Protein 6XAZ (pdb70)

B-factor: mean 38.36, std 16.05, range [12.98, 113.73]

InterPro domains:
  IPR001214 SET domain [PF21549] (13-128)
  IPR001214 SET domain [PS50280] (8-124)
  IPR001214 SET domain [SM00317] (8-130)
  IPR013087 Zinc finger C2H2-type [PF00096] (199-218)
  IPR013087 Zinc finger C2H2-type [PF00096] (262-287)
  IPR013087 Zinc finger C2H2-type [PF00096] (296-317)
  IPR013087 Zinc finger C2H2-type [PF00096] (320-342)
  IPR013087 Zinc finger C2H2-type [PF00096] (404-426)
  IPR013087 Zinc finger C2H2-type [PF00096] (432-455)
  IPR013087 Zinc finger C2H2-type [PF00096] (491-511)
  IPR013087 Zinc finger C2H2-type [PF00096] (517-539)
  IPR013087 Zinc finger C2H2-type [PF00096] (545-567)
  IPR013087 Zinc finger C2H2-type [PF00096] (573-595)
  IPR013087 Zinc finger C2H2-type [PF00096] (603-625)
  IPR013087 Zinc finger C2H2-type [PF12874] (234-253)
  IPR013087 Zinc finger C2H2-type [PF12874] (376-396)
  IPR013087 Zinc finger C2H2-type [PF13912] (348-367)
  IPR013087 Zinc finger C2H2-type [PF13912] (461-483)
  IPR013087 Zinc finger C2H2-type [PS00028] (169-190)
  IPR013087 Zinc finger C2H2-type [PS00028] (264-287)

Nearest PDB structures (foldseek):
  6xaz-assembly1_A  TM=1.009E+00  e=9.555E-24  Homo sapiens
  6xaz-assembly2_B  TM=9.829E-01  e=5.525E-22  Homo sapiens
  6xau-assembly1_A  TM=9.004E-01  e=1.175E-11  Mus musculus
  3db5-assembly2_B  TM=9.455E-01  e=2.081E-10  Homo sapiens
  3db5-assembly1_A  TM=9.211E-01  e=6.070E-10  Homo sapiens

Radius of gyration: 19.98 Å; Cα contacts (8 Å, |Δi|>4): 577; chains: 2; bounding box: 37×43×68 Å

Secondary structure (DSSP, 8-state):
--PEEE-TTEEEEE-SSSSSEEEEESS-B-TT-EE-----EEE-----EEEEE-TTS-EEEEEE--SGGG--GGGG-EEPSSTTT--EEEEEETTEEEEEE-S-B-TT-B-EEE----/--PPP--TTEEEEE-SSSSSEEEEESS-B-TT-EE-----EEE-GGGS-SS--GGGEEEEE-TTS-EEEEEE--SGGGS-GGGGPEEPSSGGG--EEEEEETTEEEEEE-S-B-TT-B-EEE---

Solvent-accessible surface area: 13696 Å² total; per-residue (Å²): 62,62,0,6,60,0,25,100,34,2,34,4,98,69,13,211,33,94,128,16,36,0,0,8,3,46,130,90,0,120,137,46,55,101,18,36,64,9,34,20,60,146,92,140,91,153,184,54,55,62,86,0,116,19,128,194,36,86,60,70,39,25,17,1,0,69,61,2,171,107,17,38,30,1,30,22,10,34,96,19,91,45,61,149,76,29,8,2,0,27,46,62,71,64,98,69,7,25,6,48,1,36,79,70,3,118,68,88,48,10,0,10,7,17,172,101,98,160,232,135,68,73,157,39,24,146,32,11,37,60,79,83,12,209,37,44,161,36,93,0,0,9,2,50,120,122,0,123,105,6,31,55,21,36,56,11,36,26,67,139,65,93,61,159,90,45,79,164,115,88,47,101,114,33,4,24,35,0,37,10,74,184,41,85,62,61,23,5,17,12,0,56,66,62,161,104,20,38,29,1,31,27,8,29,74,22,89,52,138,155,79,26,4,3,1,1,0,0,9,6,92,68,0,27,6,14,2,49,73,90,4,142,70,86,48,14,2,7,7,18,50,19,110

Foldseek 3Di:
DDDADDDPQWDWDQDPPDGGTAIFGQAKDAAFDKDDQWWADWAAPVLQKDFFAAPVRHTPTMGGCPDVVGTHRVSRQEADPDPVLAQWEWDCDHRTTMTGGRHMGGGGHGHHYDHDDD/DDDADDDPQKDWDQDPPDGDTAIFGQAKDAAFDKDDQWWADWAAVVPDDPPDDCQQKDFFADPVRHGPTIGGCVDVVGTHDVSRAGADPDPVLAQWEWDQDRRTIMIGGRHIGGGGHTHHYDHDD

Organism: Homo sapiens (NCBI:txid9606)

Structure (mmCIF, N/CA/C/O backbone):
data_6XAZ
#
_entry.id   6XAZ
#
_cell.length_a   47.527
_cell.length_b   56.083
_cell.length_c   105.307
_cell.angle_alpha   90.000
_cell.angle_beta   90.000
_cell.angle_gamma   90.000
#
_symmetry.space_group_name_H-M   'P 21 21 21'
#
loop_
_entity.id
_entity.type
_entity.pdbx_description
1 polymer 'PR domain zinc finger protein 5'
2 non-polymer DI(HYDROXYETHYL)ETHER
3 water water
#
loop_
_atom_site.group_PDB
_atom_site.id
_atom_site.type_symbol
_atom_site.label_atom_id
_atom_site.label_alt_id
_atom_site.label_comp_id
_atom_site.label_asym_id
_atom_site.label_entity_id
_atom_site.label_seq_id
_atom_site.pdbx_PDB_ins_code
_atom_site.Cartn_x
_atom_site.Cartn_y
_atom_site.Cartn_z
_atom_site.occupancy
_atom_site.B_iso_or_equiv
_atom_site.auth_seq_id
_atom_site.auth_comp_id
_atom_site.auth_asym_id
_atom_site.auth_atom_id
_atom_site.pdbx_PDB_model_num
ATOM 1 N N . MET A 1 4 ? 12.44500 14.97200 -26.75600 1.000 50.39000 4 MET A N 1
ATOM 2 C CA . MET A 1 4 ? 13.85100 14.60000 -26.62300 1.000 45.88000 4 MET A CA 1
ATOM 3 C C . MET A 1 4 ? 14.21500 13.68900 -25.43100 1.000 37.79000 4 MET A C 1
ATOM 4 O O . MET A 1 4 ? 15.35800 13.21300 -25.35500 1.000 43.09000 4 MET A O 1
ATOM 9 N N . LEU A 1 5 ? 13.28500 13.42600 -24.50700 1.000 37.12000 5 LEU A N 1
ATOM 10 C CA . LEU A 1 5 ? 13.60100 12.71000 -23.26600 1.000 38.47000 5 LEU A CA 1
ATOM 11 C C . LEU A 1 5 ? 12.82200 11.40000 -23.13800 1.000 38.35000 5 LEU A C 1
ATOM 12 O O . LEU A 1 5 ? 11.60700 11.36000 -23.37200 1.000 38.76000 5 LEU A O 1
ATOM 17 N N . GLY A 1 6 ? 13.53300 10.32300 -22.81300 1.000 31.32000 6 GLY A N 1
ATOM 18 C CA . GLY A 1 6 ? 12.90700 9.05000 -22.48900 1.000 28.32000 6 GLY A CA 1
ATOM 19 C C . GLY A 1 6 ? 12.86900 8.87600 -20.97900 1.000 34.13000 6 GLY A C 1
ATOM 20 O O . GLY A 1 6 ? 13.70800 9.42000 -20.26000 1.000 30.82000 6 GLY A O 1
ATOM 21 N N . MET A 1 7 ? 11.86200 8.14900 -20.50200 1.000 29.33000 7 MET A N 1
ATOM 22 C CA . MET A 1 7 ? 11.74100 7.94200 -19.06000 1.000 31.44000 7 MET A CA 1
ATOM 23 C C . MET A 1 7 ? 12.87800 7.05800 -18.59400 1.000 23.75000 7 MET A C 1
ATOM 24 O O . MET A 1 7 ? 13.17700 6.04800 -19.21900 1.000 22.85000 7 MET A O 1
ATOM 29 N N . TYR A 1 8 ? 13.48500 7.40600 -17.44500 1.000 28.43000 8 TYR A N 1
ATOM 30 C CA . TYR A 1 8 ? 14.74500 6.79300 -17.05300 1.000 23.96000 8 TYR A CA 1
ATOM 31 C C . TYR A 1 8 ? 14.50400 5.47800 -16.31400 1.000 21.98000 8 TYR A C 1
ATOM 32 O O . TYR A 1 8 ? 13.76600 5.43900 -15.32100 1.000 24.82000 8 TYR A O 1
ATOM 41 N N . VAL A 1 9 ? 15.14900 4.41600 -16.77800 1.000 20.80000 9 VAL A N 1
ATOM 42 C CA . VAL A 1 9 ? 15.17100 3.13200 -16.08600 1.000 21.41000 9 VAL A CA 1
ATOM 43 C C . VAL A 1 9 ? 16.63700 2.78300 -15.85700 1.000 23.57000 9 VAL A C 1
ATOM 44 O O . VAL A 1 9 ? 17.40600 2.74600 -16.82400 1.000 23.73000 9 VAL A O 1
ATOM 48 N N . PRO A 1 10 ? 17.05800 2.51200 -14.61800 1.000 18.49000 10 PRO A N 1
ATOM 49 C CA . PRO A 1 10 ? 18.46600 2.18500 -14.36000 1.000 19.88000 10 PRO A CA 1
ATOM 50 C C . PRO A 1 10 ? 18.92100 0.97000 -15.15600 1.000 25.12000 10 PRO A C 1
ATOM 51 O O . PRO A 1 10 ? 18.14300 0.06100 -15.45900 1.000 26.36000 10 PRO A O 1
ATOM 55 N N . ASP A 1 11 ? 20.20900 0.94600 -15.48700 1.000 23.76000 11 ASP A N 1
ATOM 56 C CA . ASP A 1 11 ? 20.64100 -0.13300 -16.37900 1.000 30.05000 11 ASP A CA 1
ATOM 57 C C . ASP A 1 11 ? 20.72800 -1.48200 -15.67100 1.000 34.56000 11 ASP A C 1
ATOM 58 O O . ASP A 1 11 ? 20.92000 -2.50500 -16.33400 1.000 28.21000 11 ASP A O 1
ATOM 63 N N . ARG A 1 12 ? 20.58400 -1.53800 -14.35400 1.000 24.45000 12 ARG A N 1
ATOM 64 C CA . ARG A 1 12 ? 20.50700 -2.86800 -13.75900 1.000 23.55000 12 ARG A CA 1
ATOM 65 C C . ARG A 1 12 ? 19.13200 -3.51700 -13.93500 1.000 23.55000 12 ARG A C 1
ATOM 66 O O . ARG A 1 12 ? 18.93300 -4.64000 -13.46900 1.000 28.65000 12 ARG A O 1
ATOM 74 N N . PHE A 1 13 ? 18.20300 -2.86600 -14.62600 1.000 21.69000 13 PHE A N 1
ATOM 75 C CA . PHE A 1 13 ? 16.86900 -3.40500 -14.86400 1.000 22.37000 13 PHE A CA 1
ATOM 76 C C . PHE A 1 13 ? 16.57500 -3.35400 -16.35300 1.000 28.50000 13 PHE A C 1
ATOM 77 O O . PHE A 1 13 ? 17.27500 -2.69400 -17.12600 1.000 25.33000 13 PHE A O 1
ATOM 85 N N . SER A 1 14 ? 15.50900 -4.05800 -16.72900 1.000 29.17000 14 SER A N 1
ATOM 86 C CA . SER A 1 14 ? 15.00800 -4.08300 -18.09900 1.000 27.71000 14 SER A CA 1
ATOM 87 C C . SER A 1 14 ? 13.49500 -4.12600 -18.04700 1.000 35.19000 14 SER A C 1
ATOM 88 O O . SER A 1 14 ? 12.90700 -4.61800 -17.07900 1.000 30.07000 14 SER A O 1
ATOM 91 N N . LEU A 1 15 ? 12.86200 -3.58500 -19.07800 1.000 25.21000 15 LEU A N 1
ATOM 92 C CA . LEU A 1 15 ? 11.44900 -3.84600 -19.30900 1.000 32.85000 15 LEU A CA 1
ATOM 93 C C . LEU A 1 15 ? 11.31400 -5.04100 -20.25200 1.000 40.29000 15 LEU A C 1
ATOM 94 O O . LEU A 1 15 ? 11.80500 -5.00800 -21.38600 1.000 28.50000 15 LEU A O 1
ATOM 99 N N . LYS A 1 16 ? 10.67600 -6.10600 -19.76600 1.000 26.53000 16 LYS A N 1
ATOM 100 C CA . LYS A 1 16 ? 10.38500 -7.31400 -20.52400 1.000 23.43000 16 LYS A CA 1
ATOM 101 C C . LYS A 1 16 ? 8.91900 -7.65400 -20.33100 1.000 35.16000 16 LYS 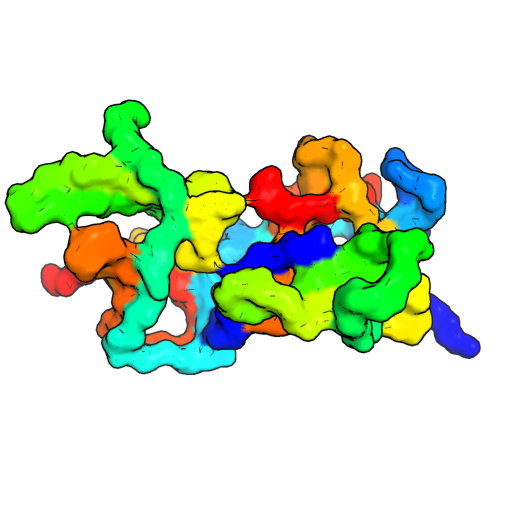A C 1
ATOM 102 O O . LYS A 1 16 ? 8.22700 -7.04500 -19.52000 1.000 35.77000 16 LYS A O 1
ATOM 108 N N . SER A 1 17 ? 8.43000 -8.61400 -21.10800 1.000 30.20000 17 SER A N 1
ATOM 109 C CA . SER A 1 17 ? 7.01600 -8.94600 -21.03300 1.000 29.42000 17 SER A CA 1
ATOM 110 C C . SER A 1 17 ? 6.66400 -9.41300 -19.62200 1.000 23.71000 17 SER A C 1
ATOM 111 O O . SER A 1 17 ? 7.27300 -10.36000 -19.12200 1.000 32.14000 17 SER A O 1
ATOM 114 N N . SER A 1 18 ? 5.68400 -8.76100 -19.00000 1.000 28.71000 18 SER A N 1
ATOM 115 C CA . SER A 1 18 ? 5.26800 -9.15200 -17.63900 1.000 29.34000 18 SER A CA 1
ATOM 116 C C . SER A 1 18 ? 4.58400 -10.51800 -17.62200 1.000 31.02000 18 SER A C 1
ATOM 117 O O . SER A 1 18 ? 3.85000 -10.88700 -18.54700 1.000 34.02000 18 SER A O 1
ATOM 120 N N . ARG A 1 19 ? 4.78900 -11.26100 -16.53400 1.000 28.76000 19 ARG A N 1
ATOM 121 C CA . ARG A 1 19 ? 4.17600 -12.57200 -16.37200 1.000 28.02000 19 ARG A CA 1
ATOM 122 C C . ARG A 1 19 ? 2.94200 -12.53000 -15.48200 1.000 25.60000 19 ARG A C 1
ATOM 123 O O . ARG A 1 19 ? 2.30300 -13.57100 -15.27700 1.000 31.49000 19 ARG A O 1
ATOM 131 N N . VAL A 1 20 ? 2.58600 -11.35600 -14.97000 1.000 31.15000 20 VAL A N 1
ATOM 132 C CA . VAL A 1 20 ? 1.44500 -11.20300 -14.07900 1.000 31.57000 20 VAL A CA 1
ATOM 133 C C . VAL A 1 20 ? 0.40700 -10.24400 -14.62400 1.000 27.07000 20 VAL A C 1
ATOM 134 O O . VAL A 1 20 ? -0.67500 -10.12300 -14.03200 1.000 39.61000 20 VAL A O 1
ATOM 138 N N . GLN A 1 21 ? 0.69000 -9.55800 -15.73000 1.000 35.57000 21 GLN A N 1
ATOM 139 C CA . GLN A 1 21 ? -0.23600 -8.59000 -16.30100 1.000 38.42000 21 GLN A CA 1
ATOM 140 C C . GLN A 1 21 ? 0.10100 -8.44500 -17.77500 1.000 33.28000 21 GLN A C 1
ATOM 141 O O . GLN A 1 21 ? 1.22100 -8.74500 -18.20200 1.000 32.48000 21 GLN A O 1
ATOM 147 N N . ASP A 1 22 ? -0.88100 -7.97600 -18.54500 1.000 44.11000 22 ASP A N 1
ATOM 148 C CA . ASP A 1 22 ? -0.61700 -7.61800 -19.93300 1.000 45.48000 22 ASP A CA 1
ATOM 149 C C . ASP A 1 22 ? 0.43500 -6.51800 -19.96600 1.000 50.25000 22 ASP A C 1
ATOM 150 O O . ASP A 1 22 ? 0.47900 -5.66100 -19.07800 1.000 39.02000 22 ASP A O 1
ATOM 155 N N . GLY A 1 23 ? 1.28200 -6.54600 -20.98700 1.000 44.86000 23 GLY A N 1
ATOM 156 C CA . GLY A 1 23 ? 2.27800 -5.49900 -21.15900 1.000 44.38000 23 GLY A CA 1
ATOM 157 C C . GLY A 1 23 ? 3.59700 -5.78200 -20.45900 1.000 34.28000 23 GLY A C 1
ATOM 158 O O . GLY A 1 23 ? 3.96600 -6.91900 -20.15000 1.000 34.42000 23 GLY A O 1
ATOM 159 N N . MET A 1 24 ? 4.34200 -4.70800 -20.24100 1.000 26.95000 24 MET A N 1
ATOM 160 C CA . MET A 1 24 ? 5.69900 -4.84500 -19.74300 1.000 32.85000 24 MET A CA 1
ATOM 161 C C . MET A 1 24 ? 5.70200 -4.85800 -18.22500 1.000 29.24000 24 MET A C 1
ATOM 162 O O . MET A 1 24 ? 4.80600 -4.31900 -17.56600 1.000 36.47000 24 MET A O 1
ATOM 167 N N . GLY A 1 25 ? 6.76500 -5.42600 -17.67100 1.000 34.66000 25 GLY A N 1
ATOM 168 C CA . GLY A 1 25 ? 7.05300 -5.26200 -16.25500 1.000 34.06000 25 GLY A CA 1
ATOM 169 C C . GLY A 1 25 ? 8.53600 -5.01800 -16.05600 1.000 30.40000 25 GLY A C 1
ATOM 170 O O . GLY A 1 25 ? 9.32300 -5.12800 -16.99100 1.000 27.63000 25 GLY A O 1
ATOM 171 N N . LEU A 1 26 ? 8.92000 -4.69600 -14.81600 1.000 23.03000 26 LEU A N 1
ATOM 172 C CA . LEU A 1 26 ? 10.31300 -4.41800 -14.54700 1.000 20.87000 26 LEU A CA 1
ATOM 173 C C . LEU A 1 26 ? 11.01200 -5.71800 -14.18100 1.000 22.94000 26 LEU A C 1
ATOM 174 O O . LEU A 1 26 ? 10.55100 -6.42800 -13.27300 1.000 22.80000 26 LEU A O 1
ATOM 179 N N . TYR A 1 27 ? 12.12100 -6.01700 -14.87100 1.000 21.43000 27 TYR A N 1
ATOM 180 C CA . TYR A 1 27 ? 12.89500 -7.24300 -14.69000 1.000 24.01000 27 TYR A CA 1
ATOM 181 C C . TYR A 1 27 ? 14.31100 -6.87900 -14.29800 1.000 23.44000 27 TYR A C 1
ATOM 182 O O . TYR A 1 27 ? 14.76900 -5.78500 -14.59000 1.000 23.22000 27 TYR A O 1
ATOM 191 N N . THR A 1 28 ? 15.00900 -7.79000 -13.61600 1.000 20.97000 28 THR A N 1
ATOM 192 C CA . THR A 1 28 ? 16.41300 -7.55100 -13.31700 1.000 19.16000 28 THR A CA 1
ATOM 193 C C . THR A 1 28 ? 17.24500 -7.79800 -14.58100 1.000 27.08000 28 THR A C 1
ATOM 194 O O . THR A 1 28 ? 16.96800 -8.72700 -15.33400 1.000 31.27000 28 THR A O 1
ATOM 198 N N . ALA A 1 29 ? 18.27400 -6.96700 -14.79600 1.000 29.90000 29 ALA A N 1
ATOM 199 C CA . ALA A 1 29 ? 19.29300 -7.23100 -15.81200 1.000 30.69000 29 ALA A CA 1
ATOM 200 C C . ALA A 1 29 ? 20.59900 -7.71200 -15.20000 1.000 39.50000 29 ALA A C 1
ATOM 201 O O . ALA A 1 29 ? 21.53600 -8.04100 -15.93900 1.000 34.23000 29 ALA A O 1
ATOM 203 N N . ARG A 1 30 ? 20.70300 -7.68400 -13.87400 1.000 28.73000 30 ARG A N 1
ATOM 204 C CA . ARG A 1 30 ? 21.73100 -8.37200 -13.11600 1.000 28.09000 30 ARG A CA 1
ATOM 205 C C . ARG A 1 30 ? 21.12500 -8.71400 -11.76300 1.000 33.79000 30 ARG A C 1
ATOM 206 O O . ARG A 1 30 ? 20.01200 -8.28400 -11.43700 1.000 30.47000 30 ARG A O 1
ATOM 214 N N . ARG A 1 31 ? 21.85500 -9.51700 -10.98900 1.000 35.27000 31 ARG A N 1
ATOM 215 C CA . ARG A 1 31 ? 21.32800 -10.03000 -9.72600 1.000 34.69000 31 ARG A CA 1
ATOM 216 C C . ARG A 1 31 ? 21.03200 -8.89300 -8.76700 1.000 31.05000 31 ARG A C 1
ATOM 217 O O . ARG A 1 31 ? 21.65900 -7.83200 -8.80800 1.000 30.59000 31 ARG A O 1
ATOM 225 N N . VAL A 1 32 ? 20.06900 -9.12800 -7.87600 1.000 28.08000 32 VAL A N 1
ATOM 226 C CA . VAL A 1 32 ? 19.83500 -8.26300 -6.72900 1.000 24.66000 32 VAL A CA 1
ATOM 227 C C . VAL A 1 32 ? 20.14700 -9.07500 -5.48000 1.000 23.54000 32 VAL A C 1
ATOM 228 O O . VAL A 1 32 ? 19.69700 -10.22000 -5.36300 1.000 35.34000 32 VAL A O 1
ATOM 232 N N . ARG A 1 33 ? 20.93800 -8.50400 -4.59400 1.000 29.79000 33 ARG A N 1
ATOM 233 C CA . ARG A 1 33 ? 21.25200 -9.16500 -3.33000 1.000 34.36000 33 ARG A CA 1
ATOM 234 C C . ARG A 1 33 ? 20.16300 -8.87000 -2.31100 1.000 38.30000 33 ARG A C 1
ATOM 235 O O . ARG A 1 33 ? 19.64700 -7.74700 -2.23900 1.000 30.59000 33 ARG A O 1
ATOM 243 N N . LYS A 1 34 ? 19.83900 -9.88200 -1.50300 1.000 34.43000 34 LYS A N 1
ATOM 244 C CA . LYS A 1 34 ? 18.99000 -9.68300 -0.33700 1.000 33.81000 34 LYS A CA 1
ATOM 245 C C . LYS A 1 34 ? 19.45000 -8.47400 0.46500 1.000 29.36000 34 LYS A C 1
ATOM 246 O O . LYS A 1 34 ? 20.63700 -8.31900 0.76400 1.000 34.16000 34 LYS A O 1
ATOM 252 N N . GLY A 1 35 ? 18.51100 -7.59500 0.78200 1.000 30.18000 35 GLY A N 1
ATOM 253 C CA . GLY A 1 35 ? 18.80300 -6.39900 1.54000 1.000 31.86000 35 GLY A CA 1
ATOM 254 C C . GLY A 1 35 ? 18.99900 -5.13400 0.74000 1.000 30.67000 35 GLY A C 1
ATOM 255 O O . GLY A 1 35 ? 19.00300 -4.05200 1.33500 1.000 33.19000 35 GLY A O 1
ATOM 256 N N . GLU A 1 36 ? 19.17800 -5.22000 -0.57400 1.000 28.45000 36 GLU A N 1
ATOM 257 C CA . GLU A 1 36 ? 19.25500 -4.01000 -1.37500 1.000 29.04000 36 GLU A CA 1
ATOM 258 C C . GLU A 1 36 ? 17.90800 -3.30600 -1.35200 1.000 24.57000 36 GLU A C 1
ATOM 259 O O . GLU A 1 36 ? 16.85300 -3.94500 -1.31000 1.000 26.25000 36 GLU A O 1
ATOM 265 N N . LYS A 1 37 ? 17.95100 -1.98200 -1.35800 1.000 30.07000 37 LYS A N 1
ATOM 266 C CA . LYS A 1 37 ? 16.73700 -1.19300 -1.33000 1.000 23.14000 37 LYS A CA 1
ATOM 267 C C . LYS A 1 37 ? 16.77100 -0.18900 -2.46600 1.000 24.25000 37 LYS A C 1
ATOM 268 O O . LYS A 1 37 ? 17.82700 0.30600 -2.85700 1.000 25.21000 37 LYS A O 1
ATOM 274 N N . PHE A 1 38 ? 15.59900 0.08800 -3.00500 1.000 24.86000 38 PHE A N 1
ATOM 275 C CA . PHE A 1 38 ? 15.47700 0.90300 -4.19400 1.000 24.52000 38 PHE A CA 1
ATOM 276 C C . PHE A 1 38 ? 14.48500 2.01100 -3.92800 1.000 24.76000 38 PHE A C 1
ATOM 277 O O . PHE A 1 38 ? 13.48400 1.81500 -3.22700 1.000 23.59000 38 PHE A O 1
ATOM 285 N N . GLY A 1 39 ? 14.75500 3.16100 -4.53400 1.000 22.80000 39 GLY A N 1
ATOM 286 C CA . GLY A 1 39 ? 13.91300 4.30900 -4.34600 1.000 28.29000 39 GLY A CA 1
ATOM 287 C C . GLY A 1 39 ? 14.69500 5.53300 -3.91400 1.000 33.02000 39 GLY A C 1
ATOM 288 O O . GLY A 1 39 ? 15.91800 5.60000 -4.06400 1.000 29.17000 39 GLY A O 1
ATOM 289 N N . PRO A 1 40 ? 14.00500 6.51900 -3.33000 1.000 32.23000 40 PRO A N 1
ATOM 290 C CA . PRO A 1 40 ? 12.58700 6.47700 -2.91900 1.000 31.27000 40 PRO A CA 1
ATOM 291 C C . PRO A 1 40 ? 11.58300 6.45300 -4.06800 1.000 25.92000 40 PRO A C 1
ATOM 292 O O . PRO A 1 40 ? 11.91800 6.79800 -5.19000 1.000 25.98000 40 PRO A O 1
ATOM 296 N N . PHE A 1 41 ? 10.39100 5.93200 -3.77300 1.000 24.70000 41 PHE A N 1
ATOM 297 C CA . PHE A 1 41 ? 9.25200 5.99000 -4.68100 1.000 23.30000 41 PHE A CA 1
ATOM 298 C C . PHE A 1 41 ? 8.86300 7.44100 -4.89500 1.000 27.06000 41 PHE A C 1
ATOM 299 O O . PHE A 1 41 ? 8.79300 8.22700 -3.94100 1.000 26.96000 41 PHE A O 1
ATOM 307 N N . ALA A 1 42 ? 8.66100 7.81800 -6.13900 1.000 28.00000 42 ALA A N 1
ATOM 308 C CA . ALA A 1 42 ? 8.35900 9.20000 -6.48000 1.000 25.37000 42 ALA A CA 1
ATOM 309 C C . ALA A 1 42 ? 6.89700 9.31300 -6.86300 1.000 25.52000 42 ALA A C 1
ATOM 310 O O . ALA A 1 42 ? 6.35700 8.44900 -7.56800 1.000 26.45000 42 ALA A O 1
ATOM 312 N N . GLY A 1 43 ? 6.26700 10.40100 -6.43500 1.000 28.34000 43 GLY A N 1
ATOM 313 C CA . GLY A 1 43 ? 4.90900 10.64400 -6.89200 1.000 29.73000 43 GLY A CA 1
ATOM 314 C C . GLY A 1 43 ? 4.45400 12.02800 -6.47600 1.000 31.80000 43 GLY A C 1
ATOM 315 O O . GLY A 1 43 ? 5.17300 12.76500 -5.79100 1.000 34.59000 43 GLY A O 1
ATOM 316 N N . GLU A 1 44 ? 3.23700 12.36900 -6.88400 1.000 33.79000 44 GLU A N 1
ATOM 317 C CA . GLU A 1 44 ? 2.65600 13.64400 -6.45900 1.000 35.32000 44 GLU A CA 1
ATOM 318 C C . GLU A 1 44 ? 2.06100 13.49700 -5.06500 1.000 41.20000 44 GLU A C 1
ATOM 319 O O . GLU A 1 44 ? 1.39000 12.50200 -4.76600 1.000 42.15000 44 GLU A O 1
ATOM 325 N N . LYS A 1 45 ? 2.32800 14.47400 -4.20600 1.000 33.14000 45 LYS A N 1
ATOM 326 C CA . LYS A 1 45 ? 1.77600 14.44900 -2.86200 1.000 43.86000 45 LYS A CA 1
ATOM 327 C C . LYS A 1 45 ? 0.30200 14.81700 -2.90900 1.000 46.15000 45 LYS A C 1
ATOM 328 O O . LYS A 1 45 ? -0.04800 15.92800 -3.31000 1.000 54.74000 45 LYS A O 1
ATOM 334 N N . ARG A 1 46 ? -0.56200 13.87600 -2.55000 1.000 47.48000 46 ARG A N 1
ATOM 335 C CA . ARG A 1 46 ? -2.00000 14.10000 -2.50700 1.000 50.46000 46 ARG A CA 1
ATOM 336 C C . ARG A 1 46 ? -2.48600 14.06000 -1.06200 1.000 52.83000 46 ARG A C 1
ATOM 337 O O . ARG A 1 46 ? -2.00600 13.25400 -0.25200 1.000 49.43000 46 ARG A O 1
ATOM 345 N N . MET A 1 47 ? -3.48400 14.98900 -0.72300 1.000 60.34000 47 MET A N 1
ATOM 346 C CA . MET A 1 47 ? -4.23800 14.79300 0.50900 1.000 45.42000 47 MET A CA 1
ATOM 347 C C . MET A 1 47 ? -5.39700 13.84100 0.23900 1.000 58.28000 47 MET A C 1
ATOM 348 O O . MET A 1 47 ? -5.86600 13.74700 -0.89900 1.000 63.05000 47 MET A O 1
ATOM 353 N N . PRO A 1 48 ? -5.87800 13.09500 1.23400 1.000 56.78000 48 PRO A N 1
ATOM 354 C CA . PRO A 1 48 ? -6.97200 12.14200 0.97500 1.000 65.53000 48 PRO A CA 1
ATOM 355 C C . PRO A 1 48 ? -8.22100 12.82200 0.41900 1.000 68.27000 48 PRO A C 1
ATOM 356 O O . PRO A 1 48 ? -8.73400 13.78800 0.99000 1.000 65.38000 48 PRO A O 1
ATOM 360 N N . GLU A 1 49 ? -8.69900 12.30800 -0.71700 1.000 75.91000 49 GLU A N 1
ATOM 361 C CA . GLU A 1 49 ? -9.88700 12.82700 -1.39900 1.000 74.68000 49 GLU A CA 1
ATOM 362 C C . GLU A 1 49 ? -10.43700 11.81900 -2.41900 1.000 73.33000 49 GLU A C 1
ATOM 363 O O . GLU A 1 49 ? -9.70700 11.29300 -3.26500 1.000 61.25000 49 GLU A O 1
ATOM 369 N N . ARG A 1 58 ? -1.17200 -0.79500 -6.02200 1.000 72.44000 58 ARG A N 1
ATOM 370 C CA . ARG A 1 58 ? -1.46300 0.04900 -7.17500 1.000 55.98000 58 ARG A CA 1
ATOM 371 C C . ARG A 1 58 ? -0.31000 1.00100 -7.45800 1.000 51.43000 58 ARG A C 1
ATOM 372 O O . ARG A 1 58 ? 0.85100 0.59800 -7.40200 1.000 52.31000 58 ARG A O 1
ATOM 380 N N . LEU A 1 59 ? -0.64300 2.25800 -7.76600 1.000 38.47000 59 LEU A N 1
ATOM 381 C CA . LEU A 1 59 ? 0.33600 3.31800 -8.00500 1.000 36.18000 59 LEU A CA 1
ATOM 382 C C . LEU A 1 59 ? 0.36600 4.35300 -6.88300 1.000 34.57000 59 LEU A C 1
ATOM 383 O O . LEU A 1 59 ? 0.87000 5.46100 -7.07500 1.000 33.31000 59 LEU A O 1
ATOM 388 N N . MET A 1 60 ? -0.12200 4.00400 -5.69800 1.000 32.83000 60 MET A N 1
ATOM 389 C CA . MET A 1 60 ? -0.23300 4.95900 -4.59800 1.000 32.01000 60 MET A CA 1
ATOM 390 C C . MET A 1 60 ? 0.31600 4.36300 -3.31500 1.000 29.85000 60 MET A C 1
ATOM 391 O O . MET A 1 60 ? 0.18300 3.15700 -3.06200 1.000 34.10000 60 MET A O 1
ATOM 396 N N . TRP A 1 61 ? 0.91200 5.23000 -2.49700 1.000 24.71000 61 TRP A N 1
ATOM 397 C CA . TRP A 1 61 ? 1.40300 4.83700 -1.17500 1.000 25.22000 61 TRP A CA 1
ATOM 398 C C . TRP A 1 61 ? 0.99500 5.88500 -0.16500 1.000 29.31000 61 TRP A C 1
ATOM 399 O O . TRP A 1 61 ? 1.32700 7.06400 -0.33400 1.000 30.85000 61 TRP A O 1
ATOM 410 N N . GLU A 1 62 ? 0.34400 5.44800 0.91400 1.000 26.31000 62 GLU A N 1
ATOM 411 C CA . GLU A 1 62 ? 0.13000 6.35000 2.03400 1.000 29.09000 62 GLU A CA 1
ATOM 412 C C . GLU A 1 62 ? 1.44200 6.55600 2.76200 1.000 36.37000 62 GLU A C 1
ATOM 413 O O . GLU A 1 62 ? 2.23000 5.62000 2.94400 1.000 39.07000 62 GLU A O 1
ATOM 419 N N . VAL A 1 63 ? 1.70200 7.78500 3.17100 1.000 25.51000 63 VAL A N 1
ATOM 420 C CA . VAL A 1 63 ? 2.85800 8.06700 3.98300 1.000 22.85000 63 VAL A CA 1
ATOM 421 C C . VAL A 1 63 ? 2.33100 8.46200 5.36100 1.000 31.45000 63 VAL A C 1
ATOM 422 O O . VAL A 1 63 ? 1.46000 9.33100 5.45900 1.000 34.85000 63 VAL A O 1
ATOM 426 N N . ARG A 1 64 ? 2.78600 7.76500 6.39500 1.000 29.43000 64 ARG A N 1
ATOM 427 C CA . ARG A 1 64 ? 2.29500 7.96600 7.76500 1.000 31.21000 64 ARG A CA 1
ATOM 428 C C . ARG A 1 64 ? 3.38400 8.51100 8.67300 1.000 38.82000 64 ARG A C 1
ATOM 429 O O . ARG A 1 64 ? 4.57200 8.31200 8.43200 1.000 34.35000 64 ARG A O 1
ATOM 437 N N . GLY A 1 65 ? 2.96700 9.19900 9.74300 1.000 40.69000 65 GLY A N 1
ATOM 438 C CA . GLY A 1 65 ? 3.90400 9.74400 10.70300 1.000 41.33000 65 GLY A CA 1
ATOM 439 C C . GLY A 1 65 ? 4.25500 8.75700 11.80500 1.000 45.54000 65 GLY A C 1
ATOM 440 O O . GLY A 1 65 ? 3.77700 7.62100 11.83300 1.000 41.11000 65 GLY A O 1
ATOM 441 N N . SER A 1 66 ? 5.09600 9.23300 12.74000 1.000 44.08000 66 SER A N 1
ATOM 442 C CA . SER A 1 66 ? 5.57100 8.39900 13.84800 1.000 51.19000 66 SER A CA 1
ATOM 443 C C . SER A 1 66 ? 4.42300 7.70800 14.57500 1.000 54.11000 66 SER A C 1
ATOM 444 O O . SER A 1 66 ? 4.54600 6.54700 14.97500 1.000 57.89000 66 SER A O 1
ATOM 447 N N . LYS A 1 67 ? 3.29500 8.40300 14.72900 1.000 49.39000 67 LYS A N 1
ATOM 448 C CA . LYS A 1 67 ? 2.14300 7.92600 15.48300 1.000 55.59000 67 LYS A CA 1
ATOM 449 C C . LYS A 1 67 ? 1.13300 7.13600 14.65400 1.000 55.82000 67 LYS A C 1
ATOM 450 O O . LYS A 1 67 ? 0.11400 6.70600 15.20100 1.000 55.39000 67 LYS A O 1
ATOM 456 N N . GLY A 1 68 ? 1.38500 6.91000 13.36400 1.000 41.83000 68 GLY A N 1
ATOM 457 C CA . GLY A 1 68 ? 0.43700 6.18800 12.54200 1.000 42.55000 68 GLY A CA 1
ATOM 458 C C . GLY A 1 68 ? -0.54700 7.05500 11.78000 1.000 48.34000 68 GLY A C 1
ATOM 459 O O . GLY A 1 68 ? -1.36400 6.51700 11.01700 1.000 45.29000 68 GLY A O 1
ATOM 460 N N . GLU A 1 69 ? -0.48400 8.37000 11.94900 1.000 40.82000 69 GLU 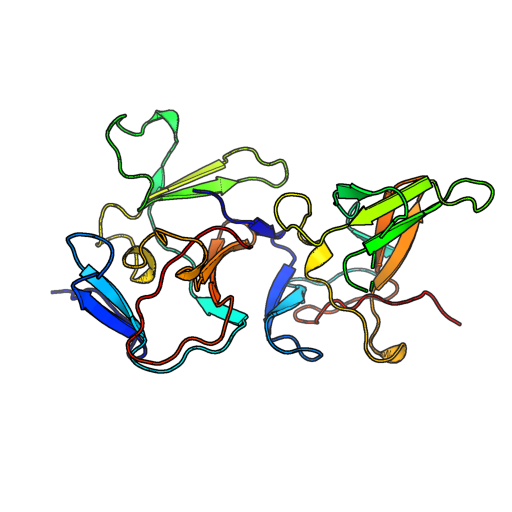A N 1
ATOM 461 C CA . GLU A 1 69 ? -1.39800 9.28500 11.28000 1.000 39.97000 69 GLU A CA 1
ATOM 462 C C . GLU A 1 69 ? -0.98600 9.47300 9.82500 1.000 44.84000 69 GLU A C 1
ATOM 463 O O . GLU A 1 69 ? 0.20300 9.50900 9.50300 1.000 43.95000 69 GLU A O 1
ATOM 469 N N . VAL A 1 70 ? -1.97300 9.57800 8.94200 1.000 39.27000 70 VAL A N 1
ATOM 470 C CA . VAL A 1 70 ? -1.69500 9.71800 7.52000 1.000 36.68000 70 VAL A CA 1
ATOM 471 C C . VAL A 1 70 ? -1.24700 11.14800 7.24400 1.000 52.19000 70 VAL A C 1
ATOM 472 O O . VAL A 1 70 ? -1.97500 12.10700 7.52700 1.000 45.31000 70 VAL A O 1
ATOM 476 N N . LEU A 1 71 ? -0.03600 11.29400 6.70700 1.000 32.54000 71 LEU A N 1
ATOM 477 C CA . LEU A 1 71 ? 0.47100 12.60900 6.34400 1.000 36.00000 71 LEU A CA 1
ATOM 478 C C . LEU A 1 71 ? -0.01100 13.01500 4.95500 1.000 44.00000 71 LEU A C 1
ATOM 479 O O . LEU A 1 71 ? -0.53700 14.11600 4.76400 1.000 43.83000 71 LEU A O 1
ATOM 484 N N . TYR A 1 72 ? 0.14500 12.13200 3.97900 1.000 36.49000 72 TYR A N 1
ATOM 485 C CA . TYR A 1 72 ? -0.29000 12.40200 2.60900 1.000 39.69000 72 TYR A CA 1
ATOM 486 C C . TYR A 1 72 ? -0.19400 11.08600 1.84800 1.000 43.36000 72 TYR A C 1
ATOM 487 O O . TYR A 1 72 ? 0.24500 10.07300 2.39900 1.000 33.30000 72 TYR A O 1
ATOM 496 N N . ILE A 1 73 ? -0.62600 11.10100 0.58200 1.000 36.98000 73 ILE A N 1
ATOM 497 C CA . ILE A 1 73 ? -0.51500 9.95500 -0.31500 1.000 42.55000 73 ILE A CA 1
ATOM 498 C C . ILE A 1 73 ? 0.41800 10.32900 -1.45500 1.000 39.82000 73 ILE A C 1
ATOM 499 O O . ILE A 1 73 ? 0.33300 11.43900 -1.99500 1.000 37.41000 73 ILE A O 1
ATOM 504 N N . LEU A 1 74 ? 1.33400 9.41300 -1.79000 1.000 32.97000 74 LEU A N 1
ATOM 505 C CA . LEU A 1 74 ? 2.17600 9.53300 -2.97400 1.000 37.09000 74 LEU A CA 1
ATOM 506 C C . LEU A 1 74 ? 1.48100 8.84300 -4.13900 1.000 32.27000 74 LEU A C 1
ATOM 507 O O . LEU A 1 74 ? 1.22800 7.63900 -4.08700 1.000 32.79000 74 LEU A O 1
ATOM 512 N N . ASP A 1 75 ? 1.22500 9.58900 -5.21500 1.000 34.85000 75 ASP A N 1
ATOM 513 C CA . ASP A 1 75 ? 0.46700 9.08900 -6.35300 1.000 35.50000 75 ASP A CA 1
ATOM 514 C C . ASP A 1 75 ? 1.36600 9.12000 -7.58500 1.000 28.39000 75 ASP A C 1
ATOM 515 O O . ASP A 1 75 ? 1.79600 10.19400 -8.01700 1.000 31.17000 75 ASP A O 1
ATOM 520 N N . ALA A 1 76 ? 1.67000 7.94100 -8.12900 1.000 31.97000 76 ALA A N 1
ATOM 521 C CA . ALA A 1 76 ? 2.48000 7.81400 -9.33800 1.000 30.89000 76 ALA A CA 1
ATOM 522 C C . ALA A 1 76 ? 1.63600 7.68600 -10.59600 1.000 31.10000 76 ALA A C 1
ATOM 523 O O . ALA A 1 76 ? 2.15700 7.25400 -11.63200 1.000 30.20000 76 ALA A O 1
ATOM 525 N N . THR A 1 77 ? 0.34100 8.01700 -10.52400 1.000 38.03000 77 THR A N 1
ATOM 526 C CA . THR A 1 77 ? -0.52400 7.87800 -11.69700 1.000 33.56000 77 THR A CA 1
ATOM 527 C C . THR A 1 77 ? 0.04700 8.62400 -12.89700 1.000 43.50000 77 THR A C 1
ATOM 528 O O . THR A 1 77 ? -0.04900 8.15600 -14.04300 1.000 35.41000 77 THR A O 1
ATOM 532 N N . ASN A 1 78 ? 0.68300 9.76000 -12.64900 1.000 34.11000 78 ASN A N 1
ATOM 533 C CA . ASN A 1 78 ? 1.23000 10.56400 -13.72800 1.000 35.36000 78 ASN A CA 1
ATOM 534 C C . ASN A 1 78 ? 2.69900 10.23100 -13.88800 1.000 39.12000 78 ASN A C 1
ATOM 535 O O . ASN A 1 78 ? 3.48300 10.51200 -12.96900 1.000 30.44000 78 ASN A O 1
ATOM 540 N N . PRO A 1 79 ? 3.10300 9.68500 -15.01300 1.000 35.92000 79 PRO A N 1
ATOM 541 C CA . PRO A 1 79 ? 4.48900 9.28800 -15.18100 1.000 32.65000 79 PRO A CA 1
ATOM 542 C C . PRO A 1 79 ? 5.43500 10.40300 -15.11600 1.000 34.50000 79 PRO A C 1
ATOM 543 O O . PRO A 1 79 ? 6.52200 10.19800 -14.76400 1.000 33.00000 79 PRO A O 1
ATOM 547 N N . ARG A 1 80 ? 5.00100 11.62000 -15.40800 1.000 43.15000 80 ARG A N 1
ATOM 548 C CA . ARG A 1 80 ? 5.89700 12.75400 -15.30700 1.000 37.92000 80 ARG A CA 1
ATOM 549 C C . ARG A 1 80 ? 6.23000 13.15300 -13.89700 1.000 40.71000 80 ARG A C 1
ATOM 550 O O . ARG A 1 80 ? 7.15000 13.87900 -13.70200 1.000 46.15000 80 ARG A O 1
ATOM 558 N N . HIS A 1 81 ? 5.43300 12.76000 -12.93400 1.000 37.17000 81 HIS A N 1
ATOM 559 C CA . HIS A 1 81 ? 5.77400 13.02900 -11.60000 1.000 35.98000 81 HIS A CA 1
ATOM 560 C C . HIS A 1 81 ? 6.21300 11.79700 -10.83900 1.000 39.07000 81 HIS A C 1
ATOM 561 O O . HIS A 1 81 ? 6.22900 11.83000 -9.66200 1.000 37.01000 81 HIS A O 1
ATOM 568 N N . SER A 1 82 ? 6.57700 10.74300 -11.52800 1.000 33.59000 82 SER A N 1
ATOM 569 C CA . SER A 1 82 ? 7.02900 9.56000 -10.80700 1.000 32.55000 82 SER A CA 1
ATOM 570 C C . SER A 1 82 ? 8.32700 9.02500 -11.38700 1.000 32.03000 82 SER A C 1
ATOM 571 O O . SER A 1 82 ? 9.00900 9.71900 -12.15000 1.000 34.73000 82 SER A O 1
ATOM 574 N N . ASN A 1 83 ? 8.71000 7.80700 -11.01500 1.000 28.35000 83 ASN A N 1
ATOM 575 C CA . ASN A 1 83 ? 9.97100 7.28700 -11.49400 1.000 23.60000 83 ASN A CA 1
ATOM 576 C C . ASN A 1 83 ? 9.78700 5.80600 -11.79900 1.000 25.43000 83 ASN A C 1
ATOM 577 O O . ASN A 1 83 ? 8.66500 5.29100 -11.82300 1.000 23.89000 83 ASN A O 1
ATOM 582 N N . TRP A 1 84 ? 10.89500 5.12300 -12.05500 1.000 22.64000 84 TRP A N 1
ATOM 583 C CA . TRP A 1 84 ? 10.81100 3.77200 -12.57900 1.000 21.52000 84 TRP A CA 1
ATOM 584 C C . TRP A 1 84 ? 10.21200 2.77500 -11.58700 1.000 17.80000 84 TRP A C 1
ATOM 585 O O . TRP A 1 84 ? 9.84500 1.68200 -12.03200 1.000 20.85000 84 TRP A O 1
ATOM 596 N N . LEU A 1 85 ? 10.09300 3.12100 -10.28800 1.000 20.69000 85 LEU A N 1
ATOM 597 C CA . LEU A 1 85 ? 9.49300 2.15600 -9.35600 1.000 21.57000 85 LEU A CA 1
ATOM 598 C C . LEU A 1 85 ? 8.04000 1.91300 -9.70200 1.000 23.96000 85 LEU A C 1
ATOM 599 O O . LEU A 1 85 ? 7.48900 0.87700 -9.33000 1.000 22.75000 85 LEU A O 1
ATOM 604 N N . ARG A 1 86 ? 7.42100 2.81900 -10.47400 1.000 27.74000 86 ARG A N 1
ATOM 605 C CA . ARG A 1 86 ? 6.03500 2.62200 -10.87900 1.000 25.74000 86 ARG A CA 1
ATOM 606 C C . ARG A 1 86 ? 5.84300 1.42100 -11.78400 1.000 22.82000 86 ARG A C 1
ATOM 607 O O . ARG A 1 86 ? 4.70800 0.96600 -11.94300 1.000 33.28000 86 ARG A O 1
ATOM 615 N N . PHE A 1 87 ? 6.90200 0.91100 -12.41900 1.000 22.17000 87 PHE A N 1
ATOM 616 C CA . PHE A 1 87 ? 6.79900 -0.22900 -13.31200 1.000 22.94000 87 PHE A CA 1
ATOM 617 C C . PHE A 1 87 ? 6.80400 -1.56500 -12.58800 1.000 25.24000 87 PHE A C 1
ATOM 618 O O . PHE A 1 87 ? 6.67800 -2.59800 -13.24900 1.000 25.83000 87 PHE A O 1
ATOM 626 N N . VAL A 1 88 ? 6.99000 -1.55200 -11.27400 1.000 23.30000 88 VAL A N 1
ATOM 627 C CA . VAL A 1 88 ? 7.04500 -2.78300 -10.48800 1.000 22.05000 88 VAL A CA 1
ATOM 628 C C . VAL A 1 88 ? 5.60900 -3.18800 -10.16600 1.000 22.78000 88 VAL A C 1
ATOM 629 O O . VAL A 1 88 ? 4.92200 -2.48500 -9.42400 1.000 26.13000 88 VAL A O 1
ATOM 633 N N . HIS A 1 89 ? 5.15400 -4.32900 -10.71600 1.000 20.25000 89 HIS A N 1
ATOM 634 C CA . HIS A 1 89 ? 3.76600 -4.70300 -10.49400 1.000 22.18000 89 HIS A CA 1
ATOM 635 C C . HIS A 1 89 ? 3.60200 -5.38100 -9.12800 1.000 27.04000 89 HIS A C 1
ATOM 636 O O . HIS A 1 89 ? 4.56500 -5.81400 -8.49400 1.000 23.54000 89 HIS A O 1
ATOM 643 N N . GLU A 1 90 ? 2.35600 -5.45600 -8.68400 1.000 26.75000 90 GLU A N 1
ATOM 644 C CA . GLU A 1 90 ? 2.02500 -6.15800 -7.44800 1.000 21.69000 90 GLU A CA 1
ATOM 645 C C . GLU A 1 90 ? 2.09800 -7.67400 -7.64400 1.000 30.71000 90 GLU A C 1
ATOM 646 O O . GLU A 1 90 ? 1.72500 -8.19000 -8.69900 1.000 32.51000 90 GLU A O 1
ATOM 652 N N . ALA A 1 91 ? 2.57300 -8.39500 -6.62000 1.000 26.64000 91 ALA A N 1
ATOM 653 C CA . ALA A 1 91 ? 2.60700 -9.85800 -6.67100 1.000 25.54000 91 ALA A CA 1
ATOM 654 C C . ALA A 1 91 ? 1.19600 -10.42200 -6.54600 1.000 29.14000 91 ALA A C 1
ATOM 655 O O . ALA A 1 91 ? 0.50800 -10.12000 -5.56500 1.000 36.26000 91 ALA A O 1
ATOM 657 N N . PRO A 1 92 ? 0.74600 -11.26800 -7.48200 1.000 33.61000 92 PRO A N 1
ATOM 658 C CA . PRO A 1 92 ? -0.60200 -11.85600 -7.35300 1.000 29.92000 92 PRO A CA 1
ATOM 659 C C . PRO A 1 92 ? -0.77200 -12.74600 -6.13100 1.000 35.03000 92 PRO A C 1
ATOM 660 O O . PRO A 1 92 ? -1.87800 -12.84200 -5.58800 1.000 39.70000 92 PRO A O 1
ATOM 664 N N . SER A 1 93 ? 0.28800 -13.41100 -5.69800 1.000 32.95000 93 SER A N 1
ATOM 665 C CA . SER A 1 93 ? 0.28300 -14.21600 -4.48500 1.000 46.39000 93 SER A CA 1
ATOM 666 C C . SER A 1 93 ? 1.57500 -13.95500 -3.72800 1.000 47.89000 93 SER A C 1
ATOM 667 O O . SER A 1 93 ? 2.63500 -13.76800 -4.33600 1.000 34.19000 93 SER A O 1
ATOM 670 N N . GLN A 1 94 ? 1.48700 -13.96700 -2.39900 1.000 54.34000 94 GLN A N 1
ATOM 671 C CA . GLN A 1 94 ? 2.62600 -13.60800 -1.56100 1.000 47.10000 94 GLN A CA 1
ATOM 672 C C . GLN A 1 94 ? 3.86300 -14.46900 -1.82000 1.000 42.65000 94 GLN A C 1
ATOM 673 O O . GLN A 1 94 ? 4.95900 -14.06600 -1.42100 1.000 59.76000 94 GLN A O 1
ATOM 679 N N . GLU A 1 95 ? 3.73600 -15.60200 -2.52000 1.000 48.05000 95 GLU A N 1
ATOM 680 C CA . GLU A 1 95 ? 4.90000 -16.43400 -2.80700 1.000 42.69000 95 GLU A CA 1
ATOM 681 C C . GLU A 1 95 ? 5.74200 -15.87000 -3.93200 1.000 49.13000 95 GLU A C 1
ATOM 682 O O . GLU A 1 95 ? 6.94100 -16.16400 -4.00800 1.000 45.10000 95 GLU A O 1
ATOM 688 N N . GLN A 1 96 ? 5.12900 -15.09300 -4.83100 1.000 45.55000 96 GLN A N 1
ATOM 689 C CA . GLN A 1 96 ? 5.85300 -14.48800 -5.93700 1.000 38.81000 96 GLN A CA 1
ATOM 690 C C . GLN A 1 96 ? 6.55200 -13.19600 -5.54600 1.000 33.19000 96 GLN A C 1
ATOM 691 O O . GLN A 1 96 ? 7.36400 -12.69300 -6.33300 1.000 25.98000 96 GLN A O 1
ATOM 697 N N . LYS A 1 97 ? 6.25700 -12.64000 -4.36800 1.000 30.33000 97 LYS A N 1
ATOM 698 C CA . LYS A 1 97 ? 6.81900 -11.33800 -4.03400 1.000 25.57000 97 LYS A CA 1
ATOM 699 C C . LYS A 1 97 ? 8.31900 -11.48000 -3.84500 1.000 23.71000 97 LYS A C 1
ATOM 700 O O . LYS A 1 97 ? 8.78700 -12.44100 -3.23200 1.000 31.87000 97 LYS A O 1
ATOM 706 N N . ASN A 1 98 ? 9.09900 -10.53000 -4.40000 1.000 18.25000 98 ASN A N 1
ATOM 707 C CA . ASN A 1 98 ? 10.50800 -10.43700 -4.04500 1.000 19.80000 98 ASN A CA 1
ATOM 708 C C . ASN A 1 98 ? 10.91400 -9.05400 -3.54600 1.000 19.81000 98 ASN A C 1
ATOM 709 O O . ASN A 1 98 ? 12.08100 -8.86700 -3.17200 1.000 20.78000 98 ASN A O 1
ATOM 714 N N . LEU A 1 99 ? 9.98200 -8.09400 -3.49100 1.000 21.26000 99 LEU A N 1
ATOM 715 C CA . LEU A 1 99 ? 10.21300 -6.80100 -2.87200 1.000 17.77000 99 LEU A CA 1
ATOM 716 C C . LEU A 1 99 ? 9.10700 -6.53400 -1.85900 1.000 18.63000 99 LEU A C 1
ATOM 717 O O . LEU A 1 99 ? 7.95400 -6.95700 -2.03300 1.000 22.70000 99 LEU A O 1
ATOM 722 N N . ALA A 1 100 ? 9.46300 -5.83400 -0.78500 1.000 19.52000 100 ALA A N 1
ATOM 723 C CA . ALA A 1 100 ? 8.47600 -5.35900 0.17100 1.000 20.77000 100 ALA A CA 1
ATOM 724 C C . ALA A 1 100 ? 8.61700 -3.85700 0.34900 1.000 19.46000 100 ALA A C 1
ATOM 725 O O . ALA A 1 100 ? 9.72200 -3.32400 0.35400 1.000 19.22000 100 ALA A O 1
ATOM 727 N N . ALA A 1 101 ? 7.49300 -3.18000 0.54000 1.000 17.69000 101 ALA A N 1
ATOM 728 C CA . ALA A 1 101 ? 7.52300 -1.74500 0.76200 1.000 20.94000 101 ALA A CA 1
ATOM 729 C C . ALA A 1 101 ? 7.83200 -1.42300 2.22300 1.000 21.39000 101 ALA A C 1
ATOM 730 O O . ALA A 1 101 ? 7.16800 -1.92800 3.12900 1.000 23.63000 101 ALA A O 1
ATOM 732 N N . ILE A 1 102 ? 8.81600 -0.56700 2.43200 1.000 20.54000 102 ILE A N 1
ATOM 733 C CA . ILE A 1 102 ? 9.21500 -0.11400 3.75300 1.000 19.53000 102 ILE A CA 1
ATOM 734 C C . ILE A 1 102 ? 9.07200 1.39400 3.75700 1.000 24.03000 102 ILE A C 1
ATOM 735 O O . ILE A 1 102 ? 9.42700 2.06000 2.78100 1.000 25.78000 102 ILE A O 1
ATOM 740 N N . GLN A 1 103 ? 8.54900 1.96200 4.84400 1.000 19.20000 103 GLN A N 1
ATOM 741 C CA . GLN A 1 103 ? 8.53400 3.41200 4.91200 1.000 18.58000 103 GLN A CA 1
ATOM 742 C C . GLN A 1 103 ? 9.63700 3.81700 5.88100 1.000 32.98000 103 GLN A C 1
ATOM 743 O O . GLN A 1 103 ? 9.51200 3.63500 7.09300 1.000 27.32000 103 GLN A O 1
ATOM 749 N N . GLU A 1 104 ? 10.74400 4.29500 5.34500 1.000 29.88000 104 GLU A N 1
ATOM 750 C CA . GLU A 1 104 ? 11.89600 4.67200 6.15100 1.000 33.46000 104 GLU A CA 1
ATOM 751 C C . GLU A 1 104 ? 11.76700 6.16100 6.38700 1.000 34.65000 104 GLU A C 1
ATOM 752 O O . GLU A 1 104 ? 11.90400 6.95400 5.44900 1.000 32.51000 104 GLU A O 1
ATOM 758 N N . GLY A 1 105 ? 11.45900 6.54100 7.62500 1.000 41.07000 105 GLY A N 1
ATOM 759 C CA . GLY A 1 105 ? 11.09000 7.92800 7.84100 1.000 43.46000 105 GLY A CA 1
ATOM 760 C C . GLY A 1 105 ? 9.85700 8.26000 7.01500 1.000 39.21000 105 GLY A C 1
ATOM 761 O O . GLY A 1 105 ? 8.80600 7.62000 7.14800 1.000 47.96000 105 GLY A O 1
ATOM 762 N N . GLU A 1 106 ? 9.96300 9.25100 6.13500 1.000 28.11000 106 GLU A N 1
ATOM 763 C CA . GLU A 1 106 ? 8.84100 9.66400 5.30000 1.000 33.14000 106 GLU A CA 1
ATOM 764 C C . GLU A 1 106 ? 8.94300 9.17900 3.85500 1.000 43.86000 106 GLU A C 1
ATOM 765 O O . GLU A 1 106 ? 8.14100 9.60100 3.01400 1.000 38.33000 106 GLU A O 1
ATOM 771 N N . ASN A 1 107 ? 9.90100 8.32100 3.53600 1.000 34.65000 107 ASN A N 1
ATOM 772 C CA . ASN A 1 107 ? 10.06700 7.86000 2.15700 1.000 28.04000 107 ASN A CA 1
ATOM 773 C C . ASN A 1 107 ? 9.66100 6.39900 2.04500 1.000 24.51000 107 ASN A C 1
ATOM 774 O O . ASN A 1 107 ? 9.85700 5.62000 2.97000 1.000 29.44000 107 ASN A O 1
ATOM 779 N N . ILE A 1 108 ? 9.11700 6.02900 0.88300 1.000 26.38000 108 ILE A N 1
ATOM 780 C CA . ILE A 1 108 ? 8.81000 4.63600 0.55600 1.000 26.40000 108 ILE A CA 1
ATOM 781 C C . ILE A 1 108 ? 9.98000 4.06600 -0.21800 1.000 20.52000 108 ILE A C 1
ATOM 782 O O . ILE A 1 108 ? 10.33700 4.59500 -1.28400 1.000 22.73000 108 ILE A O 1
ATOM 787 N N . PHE A 1 109 ? 10.52100 2.94900 0.26600 1.000 24.69000 109 PHE A N 1
ATOM 788 C CA . PHE A 1 109 ? 11.54400 2.20600 -0.44300 1.000 24.46000 109 PHE A CA 1
ATOM 789 C C . PHE A 1 109 ? 11.06200 0.78300 -0.70000 1.000 21.88000 109 PHE A C 1
ATOM 790 O O . PHE A 1 109 ? 10.25800 0.20900 0.05000 1.000 19.41000 109 PHE A O 1
ATOM 798 N N . TYR A 1 110 ? 11.56500 0.20200 -1.78200 1.000 17.59000 110 TYR A N 1
ATOM 799 C CA . TYR A 1 110 ? 11.27900 -1.18600 -2.09300 1.000 15.92000 110 TYR A CA 1
ATOM 800 C C . TYR A 1 110 ? 12.48200 -2.01500 -1.71500 1.000 16.95000 110 TYR A C 1
ATOM 801 O O . TYR A 1 110 ? 13.55900 -1.80000 -2.26500 1.000 22.13000 110 TYR A O 1
ATOM 810 N N . LEU A 1 111 ? 12.31200 -2.92500 -0.74500 1.000 19.13000 111 LEU A N 1
ATOM 811 C CA . LEU A 1 111 ? 13.41800 -3.67500 -0.16200 1.000 20.12000 111 LEU A CA 1
ATOM 812 C C . LEU A 1 111 ? 13.43400 -5.09000 -0.72900 1.000 20.38000 111 LEU A C 1
ATOM 813 O O . LEU A 1 111 ? 12.40000 -5.76400 -0.72700 1.000 20.18000 111 LEU A O 1
ATOM 818 N N . ALA A 1 112 ? 14.60500 -5.54800 -1.20800 1.000 19.01000 112 ALA A N 1
ATOM 819 C CA . ALA A 1 112 ? 14.71300 -6.91800 -1.70400 1.000 22.05000 112 ALA A CA 1
ATOM 820 C C . ALA A 1 112 ? 14.79200 -7.87000 -0.52700 1.000 30.20000 112 ALA A C 1
ATOM 821 O O . ALA A 1 112 ? 15.75100 -7.82100 0.25200 1.000 29.22000 112 ALA A O 1
ATOM 823 N N . VAL A 1 113 ? 13.79900 -8.73200 -0.39900 1.000 23.09000 113 VAL A N 1
ATOM 824 C CA . VAL A 1 113 ? 13.72300 -9.57000 0.80200 1.000 34.64000 113 VAL A CA 1
ATOM 825 C C . VAL A 1 113 ? 14.28600 -10.96400 0.55600 1.000 44.55000 113 VAL A C 1
ATOM 826 O O . VAL A 1 113 ? 14.40400 -11.75600 1.50400 1.000 36.84000 113 VAL A O 1
ATOM 830 N N . GLU A 1 114 ? 14.67300 -11.27000 -0.67600 1.000 32.17000 114 GLU A N 1
ATOM 831 C CA . GLU A 1 114 ? 15.45900 -12.45000 -1.00400 1.000 37.77000 114 GLU A CA 1
ATOM 832 C C . GLU A 1 114 ? 16.46400 -12.02800 -2.06700 1.000 30.82000 114 GLU A C 1
ATOM 833 O O . GLU A 1 114 ? 16.40100 -10.91100 -2.58600 1.000 30.25000 114 GLU A O 1
ATOM 839 N N . ASP A 1 115 ? 17.44200 -12.89100 -2.34000 1.000 32.18000 115 ASP A N 1
ATOM 840 C CA . ASP A 1 115 ? 18.24200 -12.73900 -3.54400 1.000 36.35000 115 ASP A CA 1
ATOM 841 C C . ASP A 1 115 ? 17.33100 -12.85100 -4.75700 1.000 32.57000 115 ASP A C 1
ATOM 842 O O . ASP A 1 115 ? 16.40800 -13.67100 -4.77700 1.000 33.23000 115 ASP A O 1
ATOM 847 N N . ILE A 1 116 ? 17.56600 -12.00700 -5.76700 1.000 29.08000 116 ILE A N 1
ATOM 848 C CA . ILE A 1 116 ? 16.79000 -12.04300 -6.99600 1.000 29.63000 116 ILE A CA 1
ATOM 849 C C . ILE A 1 116 ? 17.74300 -12.32100 -8.15100 1.000 29.68000 116 ILE A C 1
ATOM 850 O O . ILE A 1 116 ? 18.72700 -11.59200 -8.33700 1.000 28.96000 116 ILE A O 1
ATOM 855 N N . GLU A 1 117 ? 17.45700 -13.37500 -8.90100 1.000 28.57000 117 GLU A N 1
ATOM 856 C CA . GLU A 1 117 ? 18.30100 -13.74800 -10.03400 1.000 31.09000 117 GLU A CA 1
ATOM 857 C C . GLU A 1 117 ? 18.12100 -12.75500 -11.17200 1.000 26.70000 117 GLU A C 1
ATOM 858 O O . GLU A 1 117 ? 17.09500 -12.07800 -11.28100 1.000 28.97000 117 GLU A O 1
ATOM 864 N N . THR A 1 118 ? 19.10300 -12.73500 -12.07600 1.000 28.77000 118 THR A N 1
ATOM 865 C CA . THR A 1 118 ? 18.94900 -12.01500 -13.33700 1.000 32.46000 118 THR A CA 1
ATOM 866 C C . THR A 1 118 ? 17.72500 -12.51500 -14.09700 1.000 35.23000 118 THR A C 1
ATOM 867 O O . THR A 1 118 ? 17.31200 -13.67100 -13.96900 1.000 32.15000 118 THR A O 1
ATOM 871 N N . ASP A 1 119 ? 17.11800 -11.60400 -14.86600 1.000 30.29000 119 ASP A N 1
ATOM 872 C CA . ASP A 1 119 ? 15.99200 -11.89400 -15.75500 1.000 31.35000 119 ASP A CA 1
ATOM 873 C C . ASP A 1 119 ? 14.74700 -12.38100 -15.00800 1.000 37.39000 119 ASP A C 1
ATOM 874 O O . ASP A 1 119 ? 14.00800 -13.23600 -15.49600 1.000 32.53000 119 ASP A O 1
ATOM 879 N N . THR A 1 120 ? 14.48200 -11.80300 -13.83400 1.000 29.66000 120 THR A N 1
ATOM 880 C CA . THR A 1 120 ? 13.29300 -12.08300 -13.02700 1.000 30.14000 120 THR A CA 1
ATOM 881 C C . THR A 1 120 ? 12.45000 -10.83300 -12.85800 1.000 18.02000 120 THR A C 1
ATOM 882 O O . THR A 1 120 ? 13.00000 -9.75000 -12.67300 1.000 20.62000 120 THR A O 1
ATOM 886 N N . GLU A 1 121 ? 11.12600 -10.97400 -12.96000 1.000 20.70000 121 GLU A N 1
ATOM 887 C CA . GLU A 1 121 ? 10.26700 -9.81800 -12.78600 1.000 21.17000 121 GLU A CA 1
ATOM 888 C C . GLU A 1 121 ? 10.22000 -9.41600 -11.31700 1.000 22.58000 121 GLU A C 1
ATOM 889 O O . GLU A 1 121 ? 10.10400 -10.27200 -10.44000 1.000 19.43000 121 GLU A O 1
ATOM 895 N N . LEU A 1 122 ? 10.32000 -8.11100 -11.06300 1.000 16.08000 122 LEU A N 1
ATOM 896 C CA . LEU A 1 122 ? 10.23300 -7.59600 -9.68500 1.000 12.98000 122 LEU A CA 1
ATOM 897 C C . LEU A 1 122 ? 8.76500 -7.45100 -9.32800 1.000 19.38000 122 LEU A C 1
ATOM 898 O O . LEU A 1 122 ? 7.97400 -6.92700 -10.12200 1.000 20.39000 122 LEU A O 1
ATOM 903 N N . LEU A 1 123 ? 8.39000 -7.92300 -8.14100 1.000 16.68000 123 LEU A N 1
ATOM 904 C CA . LEU A 1 123 ? 6.99700 -7.91400 -7.76200 1.000 18.52000 123 LEU A CA 1
ATOM 905 C C . LEU A 1 123 ? 6.92800 -7.48300 -6.29900 1.000 21.36000 123 LEU A C 1
ATOM 906 O O . LEU A 1 123 ? 7.59200 -8.07900 -5.44400 1.000 23.57000 123 LEU A O 1
ATOM 911 N N . ILE A 1 124 ? 6.13200 -6.47100 -6.04100 1.000 18.94000 124 ILE A N 1
ATOM 912 C CA . ILE A 1 124 ? 6.01800 -5.87100 -4.71400 1.000 19.74000 124 ILE A CA 1
ATOM 913 C C . ILE A 1 124 ? 4.87200 -6.50700 -3.95100 1.000 26.02000 124 ILE A C 1
ATOM 914 O O . ILE A 1 124 ? 3.82500 -6.83000 -4.51900 1.000 28.16000 124 ILE A O 1
ATOM 919 N N . GLY A 1 125 ? 5.07300 -6.68300 -2.64900 1.000 27.05000 125 GLY A N 1
ATOM 920 C CA . GLY A 1 125 ? 4.01700 -7.14300 -1.77900 1.000 32.30000 125 GLY A CA 1
ATOM 921 C C . GLY A 1 125 ? 4.28600 -6.69200 -0.36300 1.000 38.62000 125 GLY A C 1
ATOM 922 O O . GLY A 1 125 ? 5.11700 -5.81000 -0.13800 1.000 33.57000 125 GLY A O 1
ATOM 923 N N . TYR A 1 126 ? 3.54800 -7.30400 0.57000 1.000 47.35000 126 TYR A N 1
ATOM 924 C CA . TYR A 1 126 ? 3.73400 -7.08600 2.00300 1.000 50.94000 126 TYR A CA 1
ATOM 925 C C . TYR A 1 126 ? 4.85200 -7.96900 2.51600 1.000 41.94000 126 TYR A C 1
ATOM 926 O O . TYR A 1 126 ? 5.01100 -9.11000 2.07100 1.000 51.39000 126 TYR A O 1
ATOM 935 N N . LEU A 1 127 ? 5.60000 -7.45900 3.48200 1.000 38.05000 127 LEU A N 1
ATOM 936 C CA . LEU A 1 127 ? 6.35800 -8.35100 4.33800 1.000 43.65000 127 LEU A CA 1
ATOM 937 C C . LEU A 1 127 ? 5.36800 -9.29000 5.00200 1.000 54.85000 127 LEU A C 1
ATOM 938 O O . LEU A 1 127 ? 4.33700 -8.85000 5.52300 1.000 61.61000 127 LEU A O 1
ATOM 943 N N . ASP A 1 128 ? 5.64600 -10.58000 4.97200 1.000 43.41000 128 ASP A N 1
ATOM 944 C CA . ASP A 1 128 ? 4.78700 -11.41700 5.79800 1.000 66.78000 128 ASP A CA 1
ATOM 945 C C . ASP A 1 128 ? 5.56100 -12.31600 6.74800 1.000 60.13000 128 ASP A C 1
ATOM 946 O O . ASP A 1 128 ? 6.74800 -12.08500 7.00700 1.000 58.24000 128 ASP A O 1
ATOM 951 N N . SER A 1 129 ? 4.85100 -13.29400 7.31000 1.000 58.81000 129 SER A N 1
ATOM 952 C CA . SER A 1 129 ? 5.38400 -14.40700 8.10200 1.000 71.84000 129 SER A CA 1
ATOM 953 C C . SER A 1 129 ? 4.18400 -15.13600 8.68500 1.000 66.86000 129 SER A C 1
ATOM 954 O O . SER A 1 129 ? 3.13200 -14.52200 8.88900 1.000 62.71000 129 SER A O 1
ATOM 957 N N . MET B 1 4 ? 25.33800 0.20000 -52.32400 1.000 36.99000 4 MET B N 1
ATOM 958 C CA . MET B 1 4 ? 24.81600 -1.15100 -52.49600 1.000 40.60000 4 MET B CA 1
ATOM 959 C C . MET B 1 4 ? 23.92600 -1.56900 -51.34900 1.000 34.02000 4 MET B C 1
ATOM 960 O O . MET B 1 4 ? 23.59100 -2.74500 -51.21800 1.000 34.20000 4 MET B O 1
ATOM 965 N N . LEU B 1 5 ? 23.55500 -0.61600 -50.49400 1.000 40.47000 5 LEU B N 1
ATOM 966 C CA . LEU B 1 5 ? 22.79900 -0.90000 -49.28300 1.000 30.92000 5 LEU B CA 1
ATOM 967 C C . LEU B 1 5 ? 21.42800 -0.23700 -49.33300 1.000 28.67000 5 LEU B C 1
ATOM 968 O O . LEU B 1 5 ? 21.32200 0.95800 -49.58900 1.000 33.96000 5 LEU B O 1
ATOM 973 N N . GLY B 1 6 ? 20.38700 -1.00700 -49.08000 1.000 28.75000 6 GLY B N 1
ATOM 974 C CA . GLY B 1 6 ? 19.07100 -0.45900 -48.85100 1.000 25.69000 6 GLY B CA 1
ATOM 975 C C . GLY B 1 6 ? 18.82400 -0.30600 -47.36000 1.000 31.81000 6 GLY B C 1
ATOM 976 O O . GLY B 1 6 ? 19.34000 -1.07500 -46.54400 1.000 31.77000 6 GLY B O 1
ATOM 977 N N . MET B 1 7 ? 18.04500 0.71400 -47.01300 1.000 25.70000 7 MET B N 1
ATOM 978 C CA . MET B 1 7 ? 17.69300 0.96500 -45.61900 1.000 26.73000 7 MET B CA 1
ATOM 979 C C . MET B 1 7 ? 16.84000 -0.17200 -45.08100 1.000 24.95000 7 MET B C 1
ATOM 980 O O . MET B 1 7 ? 15.80100 -0.51900 -45.64000 1.000 25.75000 7 MET B O 1
ATOM 985 N N . TYR B 1 8 ? 17.26700 -0.75000 -43.96200 1.000 21.47000 8 TYR B N 1
ATOM 986 C CA . TYR B 1 8 ? 16.60500 -1.93900 -43.48100 1.000 23.93000 8 TYR B CA 1
ATOM 987 C C . TYR B 1 8 ? 15.34700 -1.56200 -42.69700 1.000 25.07000 8 TYR B C 1
ATOM 988 O O . TYR B 1 8 ? 15.41500 -0.79500 -41.73200 1.000 26.22000 8 TYR B O 1
ATOM 997 N N . VAL B 1 9 ? 14.21100 -2.13800 -43.07700 1.000 21.98000 9 VAL B N 1
ATOM 998 C CA . VAL B 1 9 ? 12.95300 -1.91700 -42.38200 1.000 25.62000 9 VAL B CA 1
ATOM 999 C C . VAL B 1 9 ? 12.35000 -3.29500 -42.10300 1.000 27.89000 9 VAL B C 1
ATOM 1000 O O . VAL B 1 9 ? 12.02100 -4.01900 -43.04300 1.000 30.68000 9 VAL B O 1
ATOM 1004 N N . PRO B 1 10 ? 12.20100 -3.69300 -40.85000 1.000 25.04000 10 PRO B N 1
ATOM 1005 C CA . PRO B 1 10 ? 11.63300 -5.00800 -40.52200 1.000 27.41000 10 PRO B CA 1
ATOM 1006 C C . PRO B 1 10 ? 10.29900 -5.27800 -41.21700 1.000 30.72000 10 PRO B C 1
ATOM 1007 O O . PRO B 1 10 ? 9.46500 -4.37800 -41.38700 1.000 24.57000 10 PRO B O 1
ATOM 1011 N N . ASP B 1 11 ? 10.11700 -6.55900 -41.60600 1.000 32.55000 11 ASP B N 1
ATOM 1012 C CA . ASP B 1 11 ? 8.92700 -7.07800 -42.30100 1.000 44.35000 11 ASP B CA 1
ATOM 1013 C C . ASP B 1 11 ? 7.61100 -6.59600 -41.71600 1.000 36.06000 11 ASP B C 1
ATOM 1014 O O . ASP B 1 11 ? 6.64400 -6.35100 -42.45700 1.000 28.28000 11 ASP B O 1
ATOM 1019 N N . ARG B 1 12 ? 7.54700 -6.48800 -40.39800 1.000 32.60000 12 ARG B N 1
ATOM 1020 C CA . ARG B 1 12 ? 6.31400 -6.15300 -39.70000 1.000 34.07000 12 ARG B CA 1
ATOM 1021 C C . ARG B 1 12 ? 5.94300 -4.67900 -39.80100 1.000 29.53000 12 ARG B C 1
ATOM 1022 O O . ARG B 1 12 ? 4.84200 -4.30800 -39.37900 1.000 27.20000 12 ARG B O 1
ATOM 1030 N N . PHE B 1 13 ? 6.82700 -3.84800 -40.33900 1.000 26.57000 13 PHE B N 1
ATOM 1031 C CA . PHE B 1 13 ? 6.55400 -2.44600 -40.61400 1.000 22.88000 13 PHE B CA 1
ATOM 1032 C C . PHE B 1 13 ? 6.56200 -2.16700 -42.10700 1.000 25.47000 13 PHE B C 1
ATOM 1033 O O . PHE B 1 13 ? 7.07800 -2.95200 -42.91600 1.000 25.67000 13 PHE B O 1
ATOM 1041 N N . SER B 1 14 ? 6.03400 -1.00100 -42.45900 1.000 20.90000 14 SER B N 1
ATOM 1042 C CA . SER B 1 14 ? 6.04500 -0.51700 -43.83100 1.000 21.47000 14 SER B CA 1
ATOM 1043 C C . SER B 1 14 ? 6.35300 0.97400 -43.82500 1.000 22.07000 14 SER B C 1
ATOM 1044 O O . SER B 1 14 ? 5.80500 1.71000 -43.00900 1.000 25.69000 14 SER B O 1
ATOM 1047 N N . LEU B 1 15 ? 7.24600 1.41600 -44.70000 1.000 18.35000 15 LEU B N 1
ATOM 1048 C CA . LEU B 1 15 ? 7.50900 2.84300 -44.86300 1.000 20.48000 15 LEU B CA 1
ATOM 1049 C C . LEU B 1 15 ? 6.58200 3.38900 -45.93900 1.000 29.61000 15 LEU B C 1
ATOM 1050 O O . LEU B 1 15 ? 6.62500 2.92100 -47.09100 1.000 25.55000 15 LEU B O 1
ATOM 1055 N N . LYS B 1 16 ? 5.74700 4.36500 -45.57400 1.000 22.88000 16 LYS B N 1
ATOM 1056 C CA . LYS B 1 16 ? 4.67700 4.89400 -46.42100 1.000 30.28000 16 LYS B CA 1
ATOM 1057 C C . LYS B 1 16 ? 4.67600 6.40300 -46.27700 1.000 30.81000 16 LYS B C 1
ATOM 1058 O O . LYS B 1 16 ? 5.42300 6.96000 -45.47000 1.000 26.19000 16 LYS B O 1
ATOM 1064 N N . SER B 1 17 ? 3.82800 7.08100 -47.05100 1.000 22.77000 17 SER B N 1
ATOM 1065 C CA . SER B 1 17 ? 3.69700 8.52600 -46.87900 1.000 22.54000 17 SER B CA 1
ATOM 1066 C C . SER B 1 17 ? 3.13900 8.80600 -45.48300 1.000 22.94000 17 SER B C 1
ATOM 1067 O O . SER B 1 17 ? 2.14300 8.18900 -45.08300 1.000 27.30000 17 SER B O 1
ATOM 1070 N N . SER B 1 18 ? 3.78700 9.72000 -44.73400 1.000 22.64000 18 SER B N 1
ATOM 1071 C CA . SER B 1 18 ? 3.31200 10.03900 -43.38100 1.000 22.31000 18 SER B CA 1
ATOM 1072 C C 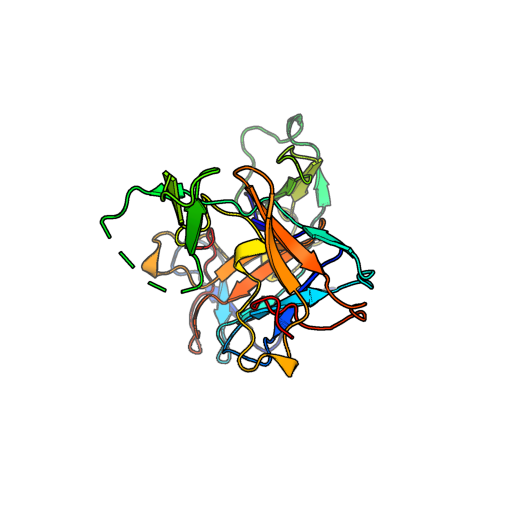. SER B 1 18 ? 2.01100 10.82000 -43.44400 1.000 35.01000 18 SER B C 1
ATOM 1073 O O . SER B 1 18 ? 1.79000 11.62700 -44.35200 1.000 27.96000 18 SER B O 1
ATOM 1076 N N . ARG B 1 19 ? 1.13600 10.57600 -42.47500 1.000 28.96000 19 ARG B N 1
ATOM 1077 C CA . ARG B 1 19 ? -0.09000 11.35200 -42.37500 1.000 32.37000 19 ARG B CA 1
ATOM 1078 C C . ARG B 1 19 ? 0.02100 12.52100 -41.38800 1.000 27.82000 19 ARG B C 1
ATOM 1079 O O . ARG B 1 19 ? -0.97000 13.21700 -41.16200 1.000 31.55000 19 ARG B O 1
ATOM 1087 N N . VAL B 1 20 ? 1.20800 12.80000 -40.85000 1.000 24.34000 20 VAL B N 1
ATOM 1088 C CA . VAL B 1 20 ? 1.36100 13.89400 -39.89000 1.000 28.20000 20 VAL B CA 1
ATOM 1089 C C . VAL B 1 20 ? 2.47700 14.83900 -40.30900 1.000 33.86000 20 VAL B C 1
ATOM 1090 O O . VAL B 1 20 ? 2.65200 15.91000 -39.71900 1.000 33.41000 20 VAL B O 1
ATOM 1094 N N . GLN B 1 21 ? 3.25500 14.45000 -41.31700 1.000 26.99000 21 GLN B N 1
ATOM 1095 C CA . GLN B 1 21 ? 4.35200 15.28900 -41.77600 1.000 22.10000 21 GLN B CA 1
ATOM 1096 C C . GLN B 1 21 ? 4.51800 15.05100 -43.27000 1.000 25.30000 21 GLN B C 1
ATOM 1097 O O . GLN B 1 21 ? 4.12000 14.00600 -43.78400 1.000 27.92000 21 GLN B O 1
ATOM 1103 N N . ASP B 1 22 ? 5.08400 16.04000 -43.96400 1.000 29.99000 22 ASP B N 1
ATOM 1104 C CA . ASP B 1 22 ? 5.51000 15.78700 -45.33000 1.000 41.24000 22 ASP B CA 1
ATOM 1105 C C . ASP B 1 22 ? 6.75600 14.94200 -45.22500 1.000 46.77000 22 ASP B C 1
ATOM 1106 O O . ASP B 1 22 ? 7.69300 15.29700 -44.50100 1.000 70.58000 22 ASP B O 1
ATOM 1111 N N . GLY B 1 23 ? 6.73600 13.79100 -45.86100 1.000 39.57000 23 GLY B N 1
ATOM 1112 C CA . GLY B 1 23 ? 7.80300 12.83700 -45.73800 1.000 32.78000 23 GLY B CA 1
ATOM 1113 C C . GLY B 1 23 ? 7.26300 11.44900 -45.50100 1.000 26.14000 23 GLY B C 1
ATOM 1114 O O . GLY B 1 23 ? 6.05800 11.19800 -45.54000 1.000 27.82000 23 GLY B O 1
ATOM 1115 N N . MET B 1 24 ? 8.18600 10.53100 -45.26400 1.000 22.25000 24 MET B N 1
ATOM 1116 C CA . MET B 1 24 ? 7.84200 9.13100 -45.04100 1.000 24.06000 24 MET B CA 1
ATOM 1117 C C . MET B 1 24 ? 7.65000 8.89600 -43.55400 1.000 20.39000 24 MET B C 1
ATOM 1118 O O . MET B 1 24 ? 8.38000 9.47000 -42.73400 1.000 28.72000 24 MET B O 1
ATOM 1123 N N . GLY B 1 25 ? 6.69200 8.02800 -43.21000 1.000 20.29000 25 GLY B N 1
ATOM 1124 C CA . GLY B 1 25 ? 6.49500 7.62600 -41.83300 1.000 23.52000 25 GLY B CA 1
ATOM 1125 C C . GLY B 1 25 ? 6.39000 6.11400 -41.75700 1.000 19.69000 25 GLY B C 1
ATOM 1126 O O . GLY B 1 25 ? 6.23900 5.42500 -42.78000 1.000 20.79000 25 GLY B O 1
ATOM 1127 N N . LEU B 1 26 ? 6.48500 5.60900 -40.54400 1.000 21.48000 26 LEU B N 1
ATOM 1128 C CA . LEU B 1 26 ? 6.50900 4.17100 -40.31800 1.000 20.97000 26 LEU B CA 1
ATOM 1129 C C . LEU B 1 26 ? 5.13400 3.69000 -39.89400 1.000 25.94000 26 LEU B C 1
ATOM 1130 O O . LEU B 1 26 ? 4.52800 4.25800 -38.98700 1.000 21.33000 26 LEU B O 1
ATOM 1135 N N . TYR B 1 27 ? 4.65600 2.63200 -40.54800 1.000 22.59000 27 TYR B N 1
ATOM 1136 C CA . TYR B 1 27 ? 3.32800 2.06400 -40.34200 1.000 18.02000 27 TYR B CA 1
ATOM 1137 C C . TYR B 1 27 ? 3.46400 0.60200 -39.95900 1.000 25.44000 27 TYR B C 1
ATOM 1138 O O . TYR B 1 27 ? 4.42500 -0.06700 -40.34600 1.000 19.93000 27 TYR B O 1
ATOM 1147 N N . THR B 1 28 ? 2.49800 0.10400 -39.19000 1.000 22.31000 28 THR B N 1
ATOM 1148 C CA . THR B 1 28 ? 2.44300 -1.33100 -38.96600 1.000 18.79000 28 THR B CA 1
ATOM 1149 C C . THR B 1 28 ? 1.98900 -2.04700 -40.24800 1.000 22.55000 28 THR B C 1
ATOM 1150 O O . THR B 1 28 ? 1.14900 -1.54300 -41.00000 1.000 26.03000 28 THR B O 1
ATOM 1154 N N . ALA B 1 29 ? 2.61700 -3.18600 -40.52300 1.000 25.25000 29 ALA B N 1
ATOM 1155 C CA . ALA B 1 29 ? 2.15600 -4.12400 -41.55600 1.000 27.01000 29 ALA B CA 1
ATOM 1156 C C . ALA B 1 29 ? 1.55800 -5.36200 -40.91200 1.000 38.42000 29 ALA B C 1
ATOM 1157 O O . ALA B 1 29 ? 1.02800 -6.24400 -41.60400 1.000 35.47000 29 ALA B O 1
ATOM 1159 N N . ARG B 1 30 ? 1.66700 -5.45100 -39.59500 1.000 28.52000 30 ARG B N 1
ATOM 1160 C CA . ARG B 1 30 ? 0.94800 -6.41000 -38.78500 1.000 29.45000 30 ARG B CA 1
ATOM 1161 C C . ARG B 1 30 ? 0.72900 -5.77200 -37.41400 1.000 32.25000 30 ARG B C 1
ATOM 1162 O O . ARG B 1 30 ? 1.34500 -4.76100 -37.08800 1.000 32.91000 30 ARG B O 1
ATOM 1170 N N . ARG B 1 31 ? -0.19900 -6.33700 -36.64000 1.000 33.11000 31 ARG B N 1
ATOM 1171 C CA . ARG B 1 31 ? -0.57000 -5.77200 -35.34800 1.000 33.01000 31 ARG B CA 1
ATOM 1172 C C . ARG B 1 31 ? 0.63500 -5.72700 -34.41300 1.000 25.80000 31 ARG B C 1
ATOM 1173 O O . ARG B 1 31 ? 1.60200 -6.48600 -34.55300 1.000 28.31000 31 ARG B O 1
ATOM 1181 N N . VAL B 1 32 ? 0.56600 -4.79700 -33.45700 1.000 24.97000 32 VAL B N 1
ATOM 1182 C CA . VAL B 1 32 ? 1.53100 -4.67200 -32.37100 1.000 25.74000 32 VAL B CA 1
ATOM 1183 C C . VAL B 1 32 ? 0.76600 -4.81800 -31.05600 1.000 26.83000 32 VAL B C 1
ATOM 1184 O O . VAL B 1 32 ? -0.30900 -4.23200 -30.88800 1.000 28.34000 32 VAL B O 1
ATOM 1188 N N . ARG B 1 33 ? 1.30400 -5.60900 -30.13100 1.000 31.34000 33 ARG B N 1
ATOM 1189 C CA . ARG B 1 33 ? 0.64300 -5.80300 -28.85500 1.000 33.44000 33 ARG B CA 1
ATOM 1190 C C . ARG B 1 33 ? 1.13900 -4.78400 -27.83700 1.000 30.58000 33 ARG B C 1
ATOM 1191 O O . ARG B 1 33 ? 2.33200 -4.47200 -27.79200 1.000 26.52000 33 ARG B O 1
ATOM 1199 N N . LYS B 1 34 ? 0.21400 -4.25200 -27.03800 1.000 28.13000 34 LYS B N 1
ATOM 1200 C CA . LYS B 1 34 ? 0.59600 -3.36400 -25.95500 1.000 31.81000 34 LYS B CA 1
ATOM 1201 C C . LYS B 1 34 ? 1.77700 -3.95600 -25.20000 1.000 37.78000 34 LYS B C 1
ATOM 1202 O O . LYS B 1 34 ? 1.83300 -5.16400 -24.94700 1.000 32.69000 34 LYS B O 1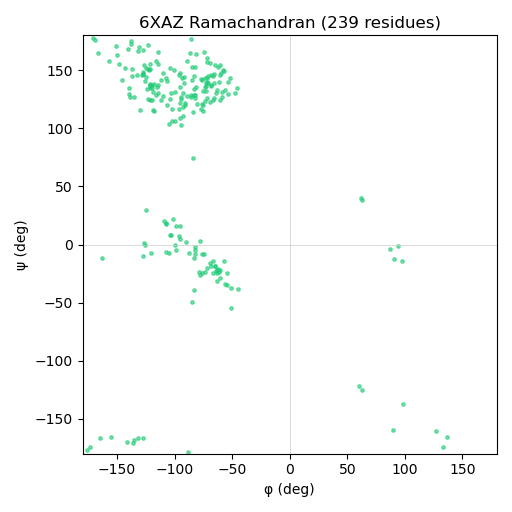
ATOM 1208 N N . GLY B 1 35 ? 2.76500 -3.11600 -24.92500 1.000 29.60000 35 GLY B N 1
ATOM 1209 C CA . GLY B 1 35 ? 3.94000 -3.54900 -24.20800 1.000 29.78000 35 GLY B CA 1
ATOM 1210 C C . GLY B 1 35 ? 5.09100 -4.05600 -25.05800 1.000 28.32000 35 GLY B C 1
ATOM 1211 O O . GLY B 1 35 ? 6.18500 -4.19800 -24.52600 1.000 27.23000 35 GLY B O 1
ATOM 1212 N N . GLU B 1 36 ? 4.90200 -4.32500 -26.35300 1.000 26.58000 36 GLU B N 1
ATOM 1213 C CA . GLU B 1 36 ? 6.04400 -4.68300 -27.19700 1.000 26.87000 36 GLU B CA 1
ATOM 1214 C C . GLU B 1 36 ? 7.08500 -3.56100 -27.20900 1.000 23.06000 36 GLU B C 1
ATOM 1215 O O . GLU B 1 36 ? 6.75600 -2.38700 -27.13500 1.000 25.42000 36 GLU B O 1
ATOM 1221 N N . LYS B 1 37 ? 8.35800 -3.93700 -27.33300 1.000 21.97000 37 LYS B N 1
ATOM 1222 C CA . LYS B 1 37 ? 9.46500 -2.99900 -27.18400 1.000 24.11000 37 LYS B CA 1
ATOM 1223 C C . LYS B 1 37 ? 10.32400 -3.02300 -28.44400 1.000 20.63000 37 LYS B C 1
ATOM 1224 O O . LYS B 1 37 ? 10.64600 -4.09100 -28.94800 1.000 26.95000 37 LYS B O 1
ATOM 1230 N N . PHE B 1 38 ? 10.68700 -1.84400 -28.95300 1.000 22.38000 38 PHE B N 1
ATOM 1231 C CA . PHE B 1 38 ? 11.48700 -1.74300 -30.16600 1.000 19.12000 38 PHE B CA 1
ATOM 1232 C C . PHE B 1 38 ? 12.72100 -0.89000 -29.91200 1.000 21.29000 38 PHE B C 1
ATOM 1233 O O . PHE B 1 38 ? 12.65700 0.10500 -29.18900 1.000 23.18000 38 PHE B O 1
ATOM 1241 N N . GLY B 1 39 ? 13.84000 -1.30100 -30.48000 1.000 25.52000 39 GLY B N 1
ATOM 1242 C CA . GLY B 1 39 ? 15.06500 -0.56100 -30.33000 1.000 24.92000 39 GLY B CA 1
ATOM 1243 C C . GLY B 1 39 ? 16.21600 -1.50100 -30.05000 1.000 32.80000 39 GLY B C 1
ATOM 1244 O O . GLY B 1 39 ? 16.11400 -2.71900 -30.22900 1.000 29.93000 39 GLY B O 1
ATOM 1245 N N . PRO B 1 40 ? 17.34400 -0.94600 -29.59700 1.000 22.83000 40 PRO B N 1
ATOM 1246 C CA . PRO B 1 40 ? 17.45200 0.48400 -29.33100 1.000 24.98000 40 PRO B CA 1
ATOM 1247 C C . PRO B 1 40 ? 17.48500 1.39400 -30.55900 1.000 25.76000 40 PRO B C 1
ATOM 1248 O O . PRO B 1 40 ? 17.78500 0.96300 -31.68500 1.000 31.75000 40 PRO B O 1
ATOM 1252 N N . PHE B 1 41 ? 17.10000 2.63500 -30.31400 1.000 22.54000 41 PHE B N 1
ATOM 1253 C CA . PHE B 1 41 ? 17.32600 3.71800 -31.26900 1.000 25.41000 41 PHE B CA 1
ATOM 1254 C C . PHE B 1 41 ? 18.81200 3.80700 -31.58700 1.000 30.93000 41 PHE B C 1
ATOM 1255 O O . PHE B 1 41 ? 19.65800 3.73600 -30.68800 1.000 28.84000 41 PHE B O 1
ATOM 1263 N N . ALA B 1 42 ? 19.14100 3.89600 -32.87600 1.000 24.54000 42 ALA B N 1
ATOM 1264 C CA . ALA B 1 42 ? 20.52700 3.98200 -33.30100 1.000 26.66000 42 ALA B CA 1
ATOM 1265 C C . ALA B 1 42 ? 20.82400 5.39100 -33.78600 1.000 32.57000 42 ALA B C 1
ATOM 1266 O O . ALA B 1 42 ? 19.97800 6.04700 -34.40800 1.000 28.84000 42 ALA B O 1
ATOM 1268 N N . GLY B 1 43 ? 22.02900 5.84900 -33.50300 1.000 30.44000 43 GLY B N 1
ATOM 1269 C CA . GLY B 1 43 ? 22.42600 7.14900 -33.99600 1.000 35.80000 43 GLY B CA 1
ATOM 1270 C C . GLY B 1 43 ? 23.86600 7.41500 -33.63800 1.000 33.17000 43 GLY B C 1
ATOM 1271 O O . GLY B 1 43 ? 24.55900 6.56700 -33.06500 1.000 42.67000 43 GLY B O 1
ATOM 1272 N N . GLU B 1 44 ? 24.30500 8.61600 -33.98300 1.000 43.48000 44 GLU B N 1
ATOM 1273 C CA . GLU B 1 44 ? 25.61500 9.09800 -33.58000 1.000 43.47000 44 GLU B CA 1
ATOM 1274 C C . GLU B 1 44 ? 25.49300 9.95000 -32.33100 1.000 29.27000 44 GLU B C 1
ATOM 1275 O O . GLU B 1 44 ? 24.52900 10.70700 -32.15800 1.000 39.12000 44 GLU B O 1
ATOM 1281 N N . LYS B 1 45 ? 26.52000 9.87200 -31.48800 1.000 53.49000 45 LYS B N 1
ATOM 1282 C CA . LYS B 1 45 ? 26.59200 10.66000 -30.26800 1.000 41.85000 45 LYS B CA 1
ATOM 1283 C C . LYS B 1 45 ? 27.18100 12.03300 -30.55200 1.000 42.49000 45 LYS B C 1
ATOM 1284 O O . LYS B 1 45 ? 28.25500 12.13600 -31.15100 1.000 53.16000 45 LYS B O 1
ATOM 1290 N N . ARG B 1 46 ? 26.48000 13.07800 -30.11300 1.000 41.18000 46 ARG B N 1
ATOM 1291 C CA . ARG B 1 46 ? 26.87700 14.47200 -30.28400 1.000 46.19000 46 ARG B CA 1
ATOM 1292 C C . ARG B 1 46 ? 26.96500 15.13400 -28.91800 1.000 55.90000 46 ARG B C 1
ATOM 1293 O O . ARG B 1 46 ? 26.52000 14.57500 -27.91900 1.000 51.33000 46 ARG B O 1
ATOM 1301 N N . MET B 1 47 ? 27.49200 16.40000 -28.88100 1.000 47.98000 47 MET B N 1
ATOM 1302 C CA . MET B 1 47 ? 27.34600 17.13900 -27.64200 1.000 41.15000 47 MET B CA 1
ATOM 1303 C C . MET B 1 47 ? 26.44300 18.35000 -27.84100 1.000 47.24000 47 MET B C 1
ATOM 1304 O O . MET B 1 47 ? 26.55100 19.05000 -28.85300 1.000 61.21000 47 MET B O 1
ATOM 1309 N N . PRO B 1 48 ? 25.54600 18.61200 -26.89800 1.000 41.52000 48 PRO B N 1
ATOM 1310 C CA . PRO B 1 48 ? 24.42700 19.53800 -27.16200 1.000 48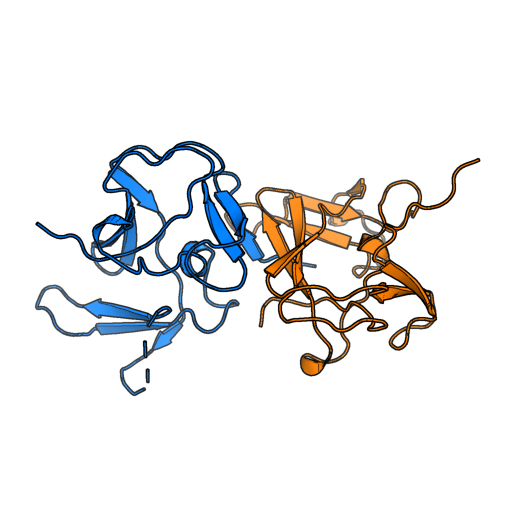.77000 48 PRO B CA 1
ATOM 1311 C C . PRO B 1 48 ? 24.82500 20.96100 -27.52600 1.000 55.74000 48 PRO B C 1
ATOM 1312 O O . PRO B 1 48 ? 24.05400 21.63100 -28.22500 1.000 49.28000 48 PRO B O 1
ATOM 1316 N N . GLU B 1 49 ? 25.97300 21.46200 -27.05700 1.000 46.00000 49 GLU B N 1
ATOM 1317 C CA . GLU B 1 49 ? 26.35800 22.82900 -27.41000 1.000 58.10000 49 GLU B CA 1
ATOM 1318 C C . GLU B 1 49 ? 26.67100 22.96000 -28.90300 1.000 50.65000 49 GLU B C 1
ATOM 1319 O O . GLU B 1 49 ? 26.55800 24.06100 -29.45600 1.000 45.65000 49 GLU B O 1
ATOM 1325 N N . ASP B 1 50 ? 27.05200 21.84200 -29.55300 1.000 50.16000 50 ASP B N 1
ATOM 1326 C CA . ASP B 1 50 ? 27.52300 21.77600 -30.94000 1.000 54.73000 50 ASP B CA 1
ATOM 1327 C C . ASP B 1 50 ? 26.40800 21.83000 -31.95600 1.000 59.87000 50 ASP B C 1
ATOM 1328 O O . ASP B 1 50 ? 26.66500 22.16100 -33.11500 1.000 53.24000 50 ASP B O 1
ATOM 1333 N N . LEU B 1 51 ? 25.21500 21.47300 -31.61100 1.000 65.03000 51 LEU B N 1
ATOM 1334 C CA . LEU B 1 51 ? 24.21700 21.49800 -32.60200 1.000 62.76000 51 LEU B CA 1
ATOM 1335 C C . LEU B 1 51 ? 24.13800 22.82400 -33.25900 1.000 61.07000 51 LEU B C 1
ATOM 1336 O O . LEU B 1 51 ? 24.33300 23.82800 -32.65900 1.000 60.40000 51 LEU B O 1
ATOM 1341 N N . ASP B 1 52 ? 23.95000 22.77800 -34.54300 1.000 56.90000 52 ASP B N 1
ATOM 1342 C CA . ASP B 1 52 ? 23.64400 23.99600 -35.17800 1.000 63.52000 52 ASP B CA 1
ATOM 1343 C C . ASP B 1 52 ? 22.27900 24.31800 -34.56400 1.000 68.59000 52 ASP B C 1
ATOM 1344 O O . ASP B 1 52 ? 21.46400 23.44500 -34.27500 1.000 77.04000 52 ASP B O 1
ATOM 1349 N N . GLU B 1 53 ? 22.02300 25.59400 -34.39800 1.000 72.36000 53 GLU B N 1
ATOM 1350 C CA . GLU B 1 53 ? 20.79800 26.14400 -33.88600 1.000 77.47000 53 GLU B CA 1
ATOM 1351 C C . GLU B 1 53 ? 19.65900 25.56700 -34.64800 1.000 78.14000 53 GLU B C 1
ATOM 1352 O O . GLU B 1 53 ? 18.74400 25.03600 -34.07900 1.000 73.24000 53 GLU B O 1
ATOM 1358 N N . ASN B 1 54 ? 19.72900 25.71100 -35.95400 1.000 78.90000 54 ASN B N 1
ATOM 1359 C CA . ASN B 1 54 ? 18.73200 25.14300 -36.79800 1.000 84.27000 54 ASN B CA 1
ATOM 1360 C C . ASN B 1 54 ? 18.99400 23.62900 -37.14400 1.000 83.13000 54 ASN B C 1
ATOM 1361 O O . ASN B 1 54 ? 19.41200 23.32200 -38.26000 1.000 77.58000 54 ASN B O 1
ATOM 1366 N N . MET B 1 55 ? 18.75400 22.74000 -36.14900 1.000 77.21000 55 MET B N 1
ATOM 1367 C CA . MET B 1 55 ? 18.87700 21.27100 -36.19600 1.000 74.50000 55 MET B CA 1
ATOM 1368 C C . MET B 1 55 ? 17.59300 20.59100 -35.73200 1.000 73.15000 55 MET B C 1
ATOM 1369 O O . MET B 1 55 ? 16.91400 21.12100 -34.89700 1.000 67.90000 55 MET B O 1
ATOM 1374 N N . ASP B 1 56 ? 17.33800 19.35900 -36.18700 1.000 76.93000 56 ASP B N 1
ATOM 1375 C CA . ASP B 1 56 ? 16.03100 18.73600 -36.01000 1.000 61.45000 56 ASP B CA 1
ATOM 1376 C C . ASP B 1 56 ? 16.03400 17.87300 -34.75600 1.000 72.45000 56 ASP B C 1
ATOM 1377 O O . ASP B 1 56 ? 16.51500 16.73700 -34.77000 1.000 69.00000 56 ASP B O 1
ATOM 1382 N N . TYR B 1 57 ? 15.43500 18.39100 -33.68100 1.000 59.57000 57 TYR B N 1
ATOM 1383 C CA . TYR B 1 57 ? 15.33000 17.61100 -32.45700 1.000 63.24000 57 TYR B CA 1
ATOM 1384 C C . TYR B 1 57 ? 14.49100 16.35200 -32.64900 1.000 64.00000 57 TYR B C 1
ATOM 1385 O O . TYR B 1 57 ? 14.64600 15.39700 -31.87200 1.000 63.80000 57 TYR B O 1
ATOM 1394 N N . ARG B 1 58 ? 13.62000 16.31600 -33.67000 1.000 64.32000 58 ARG B N 1
ATOM 1395 C CA . ARG B 1 58 ? 12.77600 15.14300 -33.88000 1.000 56.24000 58 ARG B CA 1
ATOM 1396 C C . ARG B 1 58 ? 13.56900 13.92600 -34.33000 1.000 53.98000 58 ARG B C 1
ATOM 1397 O O . ARG B 1 58 ? 13.05000 12.81000 -34.28200 1.000 49.97000 58 ARG B O 1
ATOM 1405 N N . LEU B 1 59 ? 14.80100 14.10600 -34.79100 1.000 41.67000 59 LEU B N 1
ATOM 1406 C CA . LEU B 1 59 ? 15.65000 12.97700 -35.14200 1.000 38.45000 59 LEU B CA 1
ATOM 1407 C C . LEU B 1 59 ? 16.67200 12.67000 -34.05900 1.000 40.04000 59 LEU B C 1
ATOM 1408 O O . LEU B 1 59 ? 17.69100 12.04500 -34.35300 1.000 33.38000 59 LEU B O 1
ATOM 1413 N N . MET B 1 60 ? 16.41800 13.09400 -32.81200 1.000 39.68000 60 MET B N 1
ATOM 1414 C CA . MET B 1 60 ? 17.44500 13.14100 -31.77500 1.000 36.97000 60 MET B CA 1
ATOM 1415 C C . MET B 1 60 ? 16.86900 12.83300 -30.39800 1.000 30.80000 60 MET B C 1
ATOM 1416 O O . MET B 1 60 ? 15.77900 13.28100 -30.05100 1.000 36.53000 60 MET B O 1
ATOM 1421 N N . TRP B 1 61 ? 17.63000 12.10600 -29.60300 1.000 32.76000 61 TRP B N 1
ATOM 1422 C CA . TRP B 1 61 ? 17.25100 11.86100 -28.21400 1.000 30.02000 61 TRP B CA 1
ATOM 1423 C C . TRP B 1 61 ? 18.35400 12.37300 -27.30200 1.000 31.09000 61 TRP B C 1
ATOM 1424 O O . TRP B 1 61 ? 19.54000 12.15600 -27.57800 1.000 31.79000 61 TRP B O 1
ATOM 1435 N N . GLU B 1 62 ? 17.96000 13.05600 -26.22100 1.000 33.35000 62 GLU B N 1
ATOM 1436 C CA . GLU B 1 62 ? 18.88900 13.31000 -25.12100 1.000 41.83000 62 GLU B CA 1
ATOM 1437 C C . GLU B 1 62 ? 19.07200 12.02300 -24.31900 1.000 36.39000 62 GLU B C 1
ATOM 1438 O O . GLU B 1 62 ? 18.09600 11.33700 -24.01100 1.000 34.65000 62 GLU B O 1
ATOM 1444 N N . VAL B 1 63 ? 20.31500 11.66000 -24.03300 1.000 30.04000 63 VAL B N 1
ATOM 1445 C CA . VAL B 1 63 ? 20.61700 10.49900 -23.20900 1.000 27.10000 63 VAL B CA 1
ATOM 1446 C C . VAL B 1 63 ? 21.07700 11.05400 -21.86500 1.000 35.39000 63 VAL B C 1
ATOM 1447 O O . VAL B 1 63 ? 22.03300 11.83400 -21.80700 1.000 31.30000 63 VAL B O 1
ATOM 1451 N N . ARG B 1 64 ? 20.37600 10.70200 -20.80100 1.000 28.00000 64 ARG B N 1
ATOM 1452 C CA . ARG B 1 64 ? 20.58500 11.39100 -19.52500 1.000 25.20000 64 ARG B CA 1
ATOM 1453 C C . ARG B 1 64 ? 21.11800 10.44000 -18.47400 1.000 28.51000 64 ARG B C 1
ATOM 1454 O O . ARG B 1 64 ? 20.99500 9.21600 -18.57600 1.000 30.49000 64 ARG B O 1
ATOM 1462 N N . GLY B 1 65 ? 21.75500 11.04000 -17.46600 1.000 30.71000 65 GLY B N 1
ATOM 1463 C CA . GLY B 1 65 ? 22.23400 10.29600 -16.32600 1.000 35.32000 65 GLY B CA 1
ATOM 1464 C C . GLY B 1 65 ? 21.13400 10.13900 -15.30400 1.000 33.04000 65 GLY B C 1
ATOM 146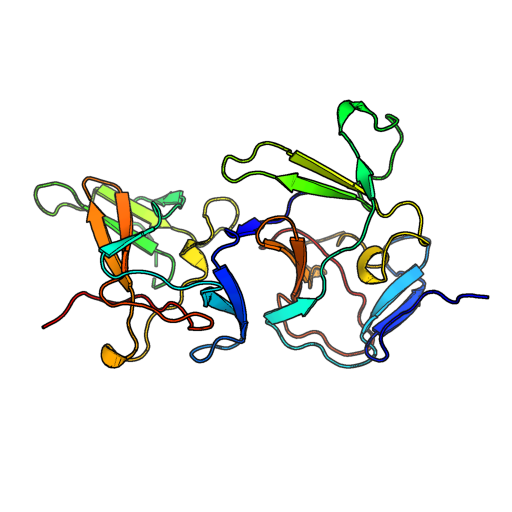5 O O . GLY B 1 65 ? 20.03200 10.66900 -15.44100 1.000 29.67000 65 GLY B O 1
ATOM 1466 N N . SER B 1 66 ? 21.45600 9.40500 -14.24300 1.000 40.56000 66 SER B N 1
ATOM 1467 C CA . SER B 1 66 ? 20.44800 9.10700 -13.23300 1.000 35.88000 66 SER B CA 1
ATOM 1468 C C . SER B 1 66 ? 19.90700 10.36000 -12.55600 1.000 50.12000 66 SER B C 1
ATOM 1469 O O . SER B 1 66 ? 18.78500 10.32800 -12.03300 1.000 49.59000 66 SER B O 1
ATOM 1472 N N . LYS B 1 67 ? 20.65900 11.46400 -12.55900 1.000 44.70000 67 LYS B N 1
ATOM 1473 C CA . LYS B 1 67 ? 20.21600 12.68700 -11.90400 1.000 45.38000 67 LYS B CA 1
ATOM 1474 C C . LYS B 1 67 ? 19.62000 13.68700 -12.88100 1.000 50.29000 67 LYS B C 1
ATOM 1475 O O . LYS B 1 67 ? 19.47300 14.86200 -12.53300 1.000 47.72000 67 LYS B O 1
ATOM 1481 N N . GLY B 1 68 ? 19.27900 13.24200 -14.09700 1.000 46.19000 68 GLY B N 1
ATOM 1482 C CA . GLY B 1 68 ? 18.60500 14.06000 -15.08700 1.000 48.60000 68 GLY B CA 1
ATOM 1483 C C . GLY B 1 68 ? 19.51500 14.89000 -15.96500 1.000 37.7600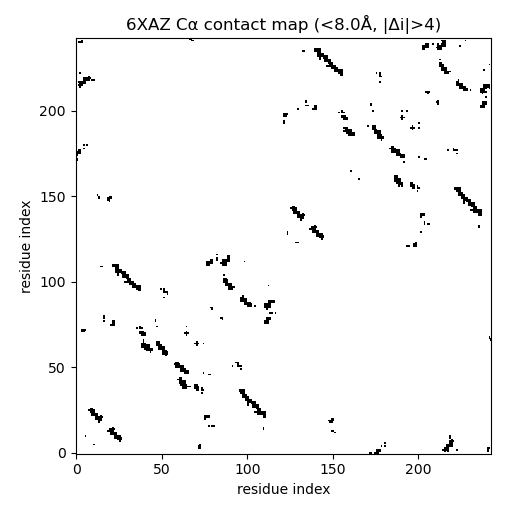0 68 GLY B C 1
ATOM 1484 O O . GLY B 1 68 ? 19.02300 15.56100 -16.88700 1.000 48.80000 68 GLY B O 1
ATOM 1485 N N . GLU B 1 69 ? 20.81700 14.86100 -15.71500 1.000 40.37000 69 GLU B N 1
ATOM 1486 C CA . GLU B 1 69 ? 21.76500 15.62300 -16.51400 1.000 37.78000 69 GLU B CA 1
ATOM 1487 C C . GLU B 1 69 ? 21.92100 14.99700 -17.89600 1.000 38.04000 69 GLU B C 1
ATOM 1488 O O . GLU B 1 69 ? 21.93500 13.77300 -18.04000 1.000 31.12000 69 GLU B O 1
ATOM 1494 N N . VAL B 1 70 ? 22.07800 15.84500 -18.90700 1.000 37.84000 70 VAL B N 1
ATOM 1495 C CA . VAL B 1 70 ? 22.26600 15.37600 -20.27800 1.000 30.53000 70 VAL B CA 1
ATOM 1496 C C . VAL B 1 70 ? 23.68500 14.85500 -20.45700 1.000 38.96000 70 VAL B C 1
ATOM 1497 O O . VAL B 1 70 ? 24.65400 15.60000 -20.28800 1.000 46.83000 70 VAL B O 1
ATOM 1501 N N . LEU B 1 71 ? 23.82200 13.58200 -20.80900 1.000 26.01000 71 LEU B N 1
ATOM 1502 C CA . LEU B 1 71 ? 25.15600 13.08300 -21.10300 1.000 25.41000 71 LEU B CA 1
ATOM 1503 C C . LEU B 1 71 ? 25.55700 13.41400 -22.53500 1.000 47.46000 71 LEU B C 1
ATOM 1504 O O . LEU B 1 71 ? 26.71700 13.75200 -22.80000 1.000 35.98000 71 LEU B O 1
ATOM 1509 N N . TYR B 1 72 ? 24.60900 13.30400 -23.46300 1.000 38.04000 72 TYR B N 1
ATOM 1510 C CA . TYR B 1 72 ? 24.86000 13.60100 -24.86800 1.000 32.89000 72 TYR B CA 1
ATOM 1511 C C . TYR B 1 72 ? 23.54600 13.54500 -25.63600 1.000 47.60000 72 TYR B C 1
ATOM 1512 O O . TYR B 1 72 ? 22.46200 13.40700 -25.04300 1.000 30.52000 72 TYR B O 1
ATOM 1521 N N . ILE B 1 73 ? 23.63100 13.68400 -26.95600 1.000 47.43000 73 ILE B N 1
ATOM 1522 C CA . ILE B 1 73 ? 22.48500 13.56400 -27.84600 1.000 46.95000 73 ILE B CA 1
ATOM 1523 C C . ILE B 1 73 ? 22.75600 12.42600 -28.81800 1.000 37.62000 73 ILE B C 1
ATOM 1524 O O . ILE B 1 73 ? 23.89100 12.23400 -29.27000 1.000 39.21000 73 ILE B O 1
ATOM 1529 N N . LEU B 1 74 ? 21.73600 11.60900 -29.05300 1.000 34.98000 74 LEU B N 1
ATOM 1530 C CA . LEU B 1 74 ? 21.77900 10.56400 -30.06100 1.000 35.26000 74 LEU B CA 1
ATOM 1531 C C . LEU B 1 74 ? 21.14900 11.13800 -31.32100 1.000 36.57000 74 LEU B C 1
ATOM 1532 O O . LEU B 1 74 ? 19.99300 11.56500 -31.29500 1.000 35.17000 74 LEU B O 1
ATOM 1537 N N . ASP B 1 75 ? 21.90300 11.14600 -32.41600 1.000 35.29000 75 ASP B N 1
ATOM 1538 C CA . ASP B 1 75 ? 21.55900 11.92900 -33.59500 1.000 33.95000 75 ASP B CA 1
ATOM 1539 C C . ASP B 1 75 ? 21.35500 10.98800 -34.77800 1.000 28.07000 75 ASP B C 1
ATOM 1540 O O . ASP B 1 75 ? 22.30600 10.33800 -35.21500 1.000 30.42000 75 ASP B O 1
ATOM 1545 N N . ALA B 1 76 ? 20.12600 10.93900 -35.30100 1.000 23.27000 76 ALA B N 1
ATOM 1546 C CA . ALA B 1 76 ? 19.79100 10.07300 -36.43000 1.000 26.32000 76 ALA B CA 1
ATOM 1547 C C . ALA B 1 76 ? 19.57800 10.86600 -37.71000 1.000 28.85000 76 ALA B C 1
ATOM 1548 O O . ALA B 1 76 ? 18.89800 10.37300 -38.61800 1.000 32.04000 76 ALA B O 1
ATOM 1550 N N . THR B 1 77 ? 20.06800 12.11200 -37.76800 1.000 31.78000 77 THR B N 1
ATOM 1551 C CA . THR B 1 77 ? 19.81500 12.95100 -38.94100 1.000 34.17000 77 THR B CA 1
ATOM 1552 C C . THR B 1 77 ? 20.29200 12.27100 -40.21100 1.000 37.61000 77 THR B C 1
ATOM 1553 O O . THR B 1 77 ? 19.66000 12.41000 -41.26900 1.000 33.44000 77 THR B O 1
ATOM 1557 N N . ASN B 1 78 ? 21.38600 11.50700 -40.11400 1.000 32.64000 78 ASN B N 1
ATOM 1558 C CA . ASN B 1 78 ? 21.92300 10.78300 -41.26300 1.000 38.42000 78 ASN B CA 1
ATOM 1559 C C . ASN B 1 78 ? 21.34400 9.37300 -41.29500 1.000 37.33000 78 ASN B C 1
ATOM 1560 O O . ASN B 1 78 ? 21.72800 8.53500 -40.45600 1.000 35.61000 78 ASN B O 1
ATOM 1565 N N . PRO B 1 79 ? 20.47600 9.04800 -42.25700 1.000 37.22000 79 PRO B N 1
ATOM 1566 C CA . PRO B 1 79 ? 19.90300 7.68800 -42.32000 1.000 44.49000 79 PRO B CA 1
ATOM 1567 C C . PRO B 1 79 ? 20.94200 6.58400 -42.34800 1.000 34.29000 79 PRO B C 1
ATOM 1568 O O . PRO B 1 79 ? 20.63900 5.45300 -41.96500 1.000 42.75000 79 PRO B O 1
ATOM 1572 N N . ARG B 1 80 ? 22.16000 6.86300 -42.80600 1.000 36.80000 80 ARG B N 1
ATOM 1573 C CA . ARG B 1 80 ? 23.13200 5.79500 -42.96300 1.000 38.18000 80 ARG B CA 1
ATOM 1574 C C . ARG B 1 80 ? 23.85600 5.41700 -41.67300 1.000 40.38000 80 ARG B C 1
ATOM 1575 O O . ARG B 1 80 ? 24.60100 4.43200 -41.67300 1.000 50.35000 80 ARG B O 1
ATOM 1583 N N . HIS B 1 81 ? 23.68600 6.16300 -40.58000 1.000 45.56000 81 HIS B N 1
ATOM 1584 C CA . HIS B 1 81 ? 24.24200 5.76900 -39.28400 1.000 45.42000 81 HIS B CA 1
ATOM 1585 C C . HIS B 1 81 ? 23.15400 5.71700 -38.21600 1.000 44.86000 81 HIS B C 1
ATOM 1586 O O . HIS B 1 81 ? 23.40600 5.97600 -37.03000 1.000 46.45000 81 HIS B O 1
ATOM 1593 N N . SER B 1 82 ? 21.93000 5.42200 -38.64200 1.000 30.94000 82 SER B N 1
ATOM 1594 C CA . SER B 1 82 ? 20.80900 5.24400 -37.73900 1.000 26.80000 82 SER B CA 1
ATOM 1595 C C . SER B 1 82 ? 20.05700 4.00300 -38.18700 1.000 24.790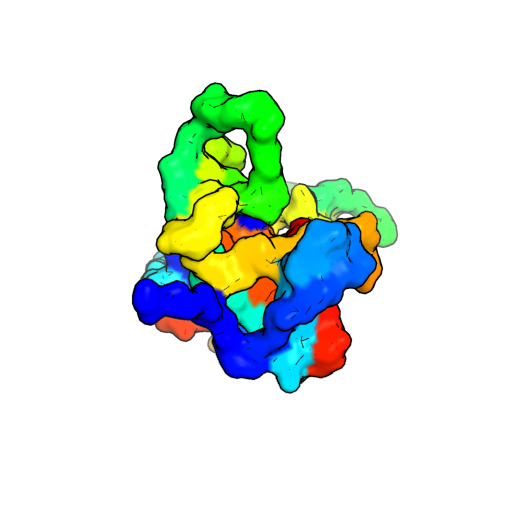00 82 SER B C 1
ATOM 1596 O O . SER B 1 82 ? 20.56400 3.22400 -39.00200 1.000 32.32000 82 SER B O 1
ATOM 1599 N N . ASN B 1 83 ? 18.85700 3.79500 -37.63900 1.000 25.59000 83 ASN B N 1
ATOM 1600 C CA . ASN B 1 83 ? 18.06400 2.63400 -38.02500 1.000 21.99000 83 ASN B CA 1
ATOM 1601 C C . ASN B 1 83 ? 16.62200 3.06600 -38.23100 1.000 24.88000 83 ASN B C 1
ATOM 1602 O O . ASN B 1 83 ? 16.29400 4.25000 -38.22100 1.000 20.12000 83 ASN B O 1
ATOM 1607 N N . TRP B 1 84 ? 15.73400 2.08300 -38.39300 1.000 22.88000 84 TRP B N 1
ATOM 1608 C CA . TRP B 1 84 ? 14.37700 2.37500 -38.85000 1.000 24.63000 84 TRP B CA 1
ATOM 1609 C C . TRP B 1 84 ? 13.54100 3.14400 -37.82400 1.000 23.48000 84 TRP B C 1
ATOM 1610 O O . TRP B 1 84 ? 12.51200 3.74000 -38.19500 1.000 22.85000 84 TRP B O 1
ATOM 1621 N N . LEU B 1 85 ? 13.94400 3.14500 -36.55200 1.000 21.91000 85 LEU B N 1
ATOM 1622 C CA . LEU B 1 85 ? 13.17400 3.91700 -35.56400 1.000 19.33000 85 LEU B CA 1
ATOM 1623 C C . LEU B 1 85 ? 13.17600 5.39700 -35.88400 1.000 20.00000 85 LEU B C 1
ATOM 1624 O O . LEU B 1 85 ? 12.27200 6.11300 -35.46300 1.000 19.84000 85 LEU B O 1
ATOM 1629 N N . ARG B 1 86 ? 14.14800 5.87400 -36.66400 1.000 18.77000 86 ARG B N 1
ATOM 1630 C CA . ARG B 1 86 ? 14.15800 7.27500 -37.06000 1.000 20.31000 86 ARG B CA 1
ATOM 1631 C C . ARG B 1 86 ? 12.93200 7.68200 -37.86200 1.000 24.49000 86 ARG B C 1
ATOM 1632 O O . ARG B 1 86 ? 12.65100 8.88000 -37.95400 1.000 22.27000 86 ARG B O 1
ATOM 1640 N N . PHE B 1 87 ? 12.22600 6.73000 -38.50700 1.000 18.69000 87 PHE B N 1
ATOM 1641 C CA . PHE B 1 87 ? 11.04700 7.07300 -39.27900 1.000 18.18000 87 PHE B CA 1
ATOM 1642 C C . PHE B 1 87 ? 9.79200 7.21300 -38.45000 1.000 21.41000 87 PHE B C 1
ATOM 1643 O O . PHE B 1 87 ? 8.76000 7.57900 -38.99300 1.000 21.15000 87 PHE B O 1
ATOM 1651 N N . VAL B 1 88 ? 9.85000 6.98700 -37.14000 1.000 18.24000 88 VAL B N 1
ATOM 1652 C CA . VAL B 1 88 ? 8.68400 7.18900 -36.29500 1.000 18.11000 88 VAL B CA 1
ATOM 1653 C C . VAL B 1 88 ? 8.57900 8.68300 -35.99500 1.000 20.96000 88 VAL B C 1
ATOM 1654 O O . VAL B 1 88 ? 9.47600 9.26400 -35.38000 1.000 23.11000 88 VAL B O 1
ATOM 1658 N N . HIS B 1 89 ? 7.46300 9.29000 -36.36600 1.000 18.82000 89 HIS B N 1
ATOM 1659 C CA . HIS B 1 89 ? 7.28300 10.70600 -36.09900 1.000 23.03000 89 HIS B CA 1
ATOM 1660 C C . HIS B 1 89 ? 6.70100 10.96300 -34.71700 1.000 24.91000 89 HIS B C 1
ATOM 1661 O O . HIS B 1 89 ? 6.15300 10.07700 -34.06700 1.000 20.20000 89 HIS B O 1
ATOM 1668 N N . GLU B 1 90 ? 6.81500 12.21500 -34.29300 1.000 21.31000 90 GLU B N 1
ATOM 1669 C CA . GLU B 1 90 ? 6.17500 12.66100 -33.05500 1.000 27.05000 90 GLU B CA 1
ATOM 1670 C C . GLU B 1 90 ? 4.67000 12.73000 -33.27100 1.000 31.88000 90 GLU B C 1
ATOM 1671 O O . GLU B 1 90 ? 4.21100 13.18500 -34.32200 1.000 26.06000 90 GLU B O 1
ATOM 1677 N N . ALA B 1 91 ? 3.89600 12.29000 -32.29100 1.000 22.43000 91 ALA B N 1
ATOM 1678 C CA . ALA B 1 91 ? 2.44400 12.36600 -32.42000 1.000 23.70000 91 ALA B CA 1
ATOM 1679 C C . ALA B 1 91 ? 1.97600 13.80700 -32.27900 1.000 26.05000 91 ALA B C 1
ATOM 1680 O O . ALA B 1 91 ? 2.36800 14.49200 -31.31200 1.000 29.05000 91 ALA B O 1
ATOM 1682 N N . PRO B 1 92 ? 1.12300 14.30100 -33.18200 1.000 22.54000 92 PRO B N 1
ATOM 1683 C CA . PRO B 1 92 ? 0.69100 15.71000 -33.08300 1.000 23.86000 92 PRO B CA 1
ATOM 1684 C C . PRO B 1 92 ? -0.29400 15.94400 -31.95200 1.000 32.67000 92 PRO B C 1
ATOM 1685 O O . PRO B 1 92 ? -0.41700 17.08000 -31.48800 1.000 38.37000 92 PRO B O 1
ATOM 1689 N N . SER B 1 93 ? -1.01200 14.90400 -31.53100 1.000 35.00000 93 SER B N 1
ATOM 1690 C CA . SER B 1 93 ? -1.98300 14.96000 -30.44900 1.000 43.46000 93 SER B CA 1
ATOM 1691 C C . SER B 1 93 ? -1.81400 13.73700 -29.56700 1.000 45.05000 93 SER B C 1
ATOM 1692 O O . SER B 1 93 ? -1.43600 12.66100 -30.03800 1.000 39.26000 93 SER B O 1
ATOM 1695 N N . GLN B 1 94 ? -2.14800 13.88500 -28.28500 1.000 44.10000 94 GLN B N 1
ATOM 1696 C CA . GLN B 1 94 ? -1.93100 12.78000 -27.36000 1.000 35.23000 94 GLN B CA 1
ATOM 1697 C C . GLN B 1 94 ? -2.77400 11.55100 -27.70600 1.000 31.13000 94 GLN B C 1
ATOM 1698 O O . GLN B 1 94 ? -2.38400 10.42600 -27.36900 1.000 42.12000 94 GLN B O 1
ATOM 1704 N N . GLU B 1 95 ? -3.88100 11.71400 -28.42700 1.000 39.76000 95 GLU B N 1
ATOM 1705 C CA . GLU B 1 95 ? -4.70300 10.56100 -28.79400 1.000 35.37000 95 GLU B CA 1
ATOM 1706 C C . GLU B 1 95 ? -4.12500 9.71900 -29.93200 1.000 41.59000 95 GLU B C 1
ATOM 1707 O O . GLU B 1 95 ? -4.47500 8.53800 -30.04500 1.000 45.94000 95 GLU B O 1
ATOM 1713 N N . GLN B 1 96 ? -3.28000 10.28700 -30.79600 1.000 36.11000 96 GLN B N 1
ATOM 1714 C CA . GLN B 1 96 ? -2.65600 9.52000 -31.87100 1.000 27.81000 96 GLN B CA 1
ATOM 1715 C C . GLN B 1 96 ? -1.36700 8.85500 -31.44100 1.000 29.27000 96 GLN B C 1
ATOM 1716 O O . GLN B 1 96 ? -0.79600 8.07500 -32.21900 1.000 30.46000 96 GLN B O 1
ATOM 1722 N N . LYS B 1 97 ? -0.90300 9.16400 -30.23900 1.000 28.68000 97 LYS B N 1
ATOM 1723 C CA . LYS B 1 97 ? 0.29800 8.57400 -29.68600 1.000 28.10000 97 LYS B CA 1
ATOM 1724 C C . LYS B 1 97 ? 0.06100 7.08600 -29.43300 1.000 35.03000 97 LYS B C 1
ATOM 1725 O O . LYS B 1 97 ? -0.87100 6.71800 -28.71000 1.000 31.89000 97 LYS B O 1
ATOM 1731 N N . ASN B 1 98 ? 0.90100 6.22400 -30.00300 1.000 22.76000 98 ASN B N 1
ATOM 1732 C CA . ASN B 1 98 ? 0.84100 4.80500 -29.66300 1.000 21.42000 98 ASN B CA 1
ATOM 1733 C C . ASN B 1 98 ? 2.17400 4.22500 -29.22100 1.000 20.27000 98 ASN B C 1
ATOM 1734 O O . ASN B 1 98 ? 2.21600 3.04500 -28.83300 1.000 20.78000 98 ASN B O 1
ATOM 1739 N N . LEU B 1 99 ? 3.22600 5.04600 -29.15500 1.000 19.47000 99 LEU B N 1
ATOM 1740 C CA . LEU B 1 99 ? 4.51700 4.65800 -28.61400 1.000 19.97000 99 LEU B CA 1
ATOM 1741 C C . LEU B 1 99 ? 4.97900 5.65300 -27.55200 1.000 22.21000 99 LEU B C 1
ATOM 1742 O O . LEU B 1 99 ? 4.69500 6.84600 -27.63700 1.000 21.87000 99 LEU B O 1
ATOM 1747 N N . ALA B 1 100 ? 5.72900 5.15700 -26.55600 1.000 21.75000 100 ALA B N 1
ATOM 1748 C CA . ALA B 1 100 ? 6.41200 6.04300 -25.62100 1.000 21.43000 100 ALA B CA 1
ATOM 1749 C C . ALA B 1 100 ? 7.90000 5.73400 -25.58400 1.000 17.90000 100 ALA B C 1
ATOM 1750 O O . ALA B 1 100 ? 8.31500 4.58700 -25.76300 1.000 21.02000 100 ALA B O 1
ATOM 1752 N N . ALA B 1 101 ? 8.71000 6.74600 -25.27900 1.000 20.22000 101 ALA B N 1
ATOM 1753 C CA . ALA B 1 101 ? 10.15900 6.56800 -25.24100 1.000 18.41000 101 ALA B CA 1
ATOM 1754 C C . ALA B 1 101 ? 10.58000 6.22100 -23.81300 1.000 18.94000 101 ALA B C 1
ATOM 1755 O O . ALA B 1 101 ? 10.20800 6.93300 -22.88000 1.000 23.96000 101 ALA B O 1
ATOM 1757 N N . ILE B 1 102 ? 11.37900 5.16400 -23.67200 1.000 18.66000 102 ILE B N 1
ATOM 1758 C CA . ILE B 1 102 ? 11.97900 4.73100 -22.38900 1.000 20.08000 102 ILE B CA 1
ATOM 1759 C C . ILE B 1 102 ? 13.49500 4.78000 -22.55800 1.000 24.82000 102 ILE B C 1
ATOM 1760 O O . ILE B 1 102 ? 14.01200 4.29500 -23.56900 1.000 23.17000 102 ILE B O 1
ATOM 1765 N N . GLN B 1 103 ? 14.22900 5.34600 -21.57600 1.000 20.38000 103 GLN B N 1
ATOM 1766 C CA . GLN B 1 103 ? 15.68300 5.24200 -21.61200 1.000 19.23000 103 GLN B CA 1
ATOM 1767 C C . GLN B 1 103 ? 16.14200 4.17800 -20.62400 1.000 19.94000 103 GLN B C 1
ATOM 1768 O O . GLN B 1 103 ? 16.06600 4.38100 -19.40100 1.000 25.19000 103 GLN B O 1
ATOM 1774 N N . GLU B 1 104 ? 16.57000 3.02900 -21.12000 1.000 25.72000 104 GLU B N 1
ATOM 1775 C CA . GLU B 1 104 ? 17.04900 1.95800 -20.25200 1.000 28.39000 104 GLU B CA 1
ATOM 1776 C C . GLU B 1 104 ? 18.56900 1.99000 -20.25000 1.000 27.54000 104 GLU B C 1
ATOM 1777 O O . GLU B 1 104 ? 19.21200 1.55700 -21.22500 1.000 26.20000 104 GLU B O 1
ATOM 1783 N N . GLY B 1 105 ? 19.13400 2.45200 -19.13900 1.000 25.96000 105 GLY B N 1
ATOM 1784 C CA . GLY B 1 105 ? 20.54600 2.78500 -19.14700 1.000 29.78000 105 GLY B CA 1
ATOM 1785 C C . GLY B 1 105 ? 20.72800 3.90300 -20.14000 1.000 32.57000 105 GLY B C 1
ATOM 1786 O O . GLY B 1 105 ? 20.04600 4.92900 -20.08000 1.000 41.74000 105 GLY B O 1
ATOM 1787 N N . GLU B 1 106 ? 21.61200 3.69400 -21.10000 1.000 29.85000 106 GLU B N 1
ATOM 1788 C CA . GLU B 1 106 ? 21.84200 4.69000 -22.13100 1.000 38.85000 106 GLU B CA 1
ATOM 1789 C C . GLU B 1 106 ? 21.18300 4.32100 -23.46000 1.000 39.30000 106 GLU B C 1
ATOM 1790 O O . GLU B 1 106 ? 21.42600 5.00300 -24.45700 1.000 40.81000 106 GLU B O 1
ATOM 1796 N N . ASN B 1 107 ? 20.35900 3.26400 -23.50300 1.000 29.77000 107 ASN B N 1
ATOM 1797 C CA . ASN B 1 107 ? 19.62300 2.89200 -24.72200 1.000 27.34000 107 ASN B CA 1
ATOM 1798 C C . ASN B 1 107 ? 18.21500 3.47500 -24.71100 1.000 39.58000 107 ASN B C 1
ATOM 1799 O O . ASN B 1 107 ? 17.49700 3.37100 -23.71100 1.000 28.70000 107 ASN B O 1
ATOM 1804 N N . ILE B 1 108 ? 17.79400 4.02800 -25.84600 1.000 26.00000 108 ILE B N 1
ATOM 1805 C CA . ILE B 1 108 ? 16.42400 4.48800 -26.03900 1.000 21.03000 108 ILE B CA 1
ATOM 1806 C C . ILE B 1 108 ? 15.62100 3.38300 -26.70800 1.000 24.20000 108 ILE B C 1
ATOM 1807 O O . ILE B 1 108 ? 15.97100 2.92300 -27.81600 1.000 22.55000 108 ILE B O 1
ATOM 1812 N N . PHE B 1 109 ? 14.49300 3.02600 -26.10600 1.000 20.67000 109 PHE B N 1
ATOM 1813 C CA . PHE B 1 109 ? 13.57200 2.05400 -26.67500 1.000 20.01000 109 PHE B CA 1
ATOM 1814 C C . PHE B 1 109 ? 12.21400 2.69800 -26.84700 1.000 19.38000 109 PHE B C 1
ATOM 1815 O O . PHE B 1 109 ? 11.86600 3.63300 -26.12500 1.000 18.70000 109 PHE B O 1
ATOM 1823 N N . TYR B 1 110 ? 11.46800 2.22900 -27.84900 1.000 16.18000 110 TYR B N 1
ATOM 1824 C CA . TYR B 1 110 ? 10.10500 2.68700 -28.08100 1.000 15.85000 110 TYR B CA 1
ATOM 1825 C C . TYR B 1 110 ? 9.16400 1.60200 -27.59300 1.000 22.74000 110 TYR B C 1
ATOM 1826 O O . TYR B 1 110 ? 9.27600 0.44800 -28.01900 1.000 21.26000 110 TYR B O 1
ATOM 1835 N N . LEU B 1 111 ? 8.24400 1.97100 -26.71200 1.000 21.06000 111 LEU B N 1
ATOM 1836 C CA . LEU B 1 111 ? 7.33300 1.02800 -26.07500 1.000 20.11000 111 LEU B CA 1
ATOM 1837 C C . LEU B 1 111 ? 5.90300 1.22300 -26.58400 1.000 20.83000 111 LEU B C 1
ATOM 1838 O O . LEU B 1 111 ? 5.38000 2.33600 -26.56600 1.000 23.94000 111 LEU B O 1
ATOM 1843 N N . ALA B 1 112 ? 5.26300 0.14900 -27.03500 1.000 18.39000 112 ALA B N 1
ATOM 1844 C CA . ALA B 1 112 ? 3.85800 0.26400 -27.43100 1.000 22.95000 112 ALA B CA 1
ATOM 1845 C C . ALA B 1 112 ? 2.95200 0.49500 -26.22300 1.000 26.29000 112 ALA B C 1
ATOM 1846 O O . ALA B 1 112 ? 2.90900 -0.33700 -25.29400 1.000 28.06000 112 ALA B O 1
ATOM 1848 N N . VAL B 1 113 ? 2.19600 1.59800 -26.23400 1.000 22.93000 113 VAL B N 1
ATOM 1849 C CA . VAL B 1 113 ? 1.39900 1.91800 -25.04300 1.000 27.20000 113 VAL B CA 1
ATOM 1850 C C . VAL B 1 113 ? -0.03300 1.40600 -25.18800 1.000 31.09000 113 VAL B C 1
ATOM 1851 O O . VAL B 1 113 ? -0.87200 1.60500 -24.30200 1.000 32.12000 113 VAL B O 1
ATOM 1855 N N . GLU B 1 114 ? -0.31100 0.70100 -26.27300 1.000 29.79000 114 GLU B N 1
ATOM 1856 C CA . GLU B 1 114 ? -1.65200 0.21900 -26.56600 1.000 32.06000 114 GLU B CA 1
ATOM 1857 C C . GLU B 1 114 ? -1.52300 -0.81000 -27.66700 1.000 34.77000 114 GLU B C 1
ATOM 1858 O O . GLU B 1 114 ? -0.48700 -0.89500 -28.32900 1.000 29.31000 114 GLU B O 1
ATOM 1864 N N . ASP B 1 115 ? -2.57600 -1.59700 -27.85900 1.000 32.27000 115 ASP B N 1
ATOM 1865 C CA . ASP B 1 115 ? -2.60100 -2.45100 -29.04000 1.000 32.75000 115 ASP B CA 1
ATOM 1866 C C . ASP B 1 115 ? -2.67700 -1.57200 -30.28000 1.000 31.96000 115 ASP B C 1
ATOM 1867 O O . ASP B 1 115 ? -3.37700 -0.55600 -30.30000 1.000 36.50000 115 ASP B O 1
ATOM 1872 N N . ILE B 1 116 ? -1.92800 -1.93100 -31.31100 1.000 27.22000 116 ILE B N 1
ATOM 1873 C CA . ILE B 1 116 ? -1.90200 -1.13800 -32.53300 1.000 25.73000 116 ILE B CA 1
ATOM 1874 C C . ILE B 1 116 ? -2.35200 -2.04000 -33.66400 1.000 26.41000 116 ILE B C 1
ATOM 1875 O O . ILE B 1 116 ? -1.78300 -3.12000 -33.85900 1.000 30.21000 116 ILE B O 1
ATOM 1880 N N . GLU B 1 117 ? -3.37800 -1.60400 -34.38000 1.000 27.44000 117 GLU B N 1
ATOM 1881 C CA . GLU B 1 117 ? -3.87300 -2.36800 -35.51000 1.000 29.50000 117 GLU B CA 1
ATOM 1882 C C . GLU B 1 117 ? -2.91800 -2.23600 -36.69500 1.000 33.71000 117 GLU B C 1
ATOM 1883 O O . GLU B 1 117 ? -2.03600 -1.37200 -36.71800 1.000 31.09000 117 GLU B O 1
ATOM 1889 N N . THR B 1 118 ? -3.09700 -3.11900 -37.67700 1.000 29.06000 118 THR B N 1
ATOM 1890 C CA . THR B 1 118 ? -2.31000 -3.05500 -38.89700 1.000 29.87000 118 THR B CA 1
ATOM 1891 C C . THR B 1 118 ? -2.62500 -1.77600 -39.66900 1.000 31.59000 118 THR B C 1
ATOM 1892 O O . THR B 1 118 ? -3.69000 -1.16800 -39.51000 1.000 33.49000 118 THR B O 1
ATOM 1896 N N . ASP B 1 119 ? -1.65300 -1.34800 -40.47200 1.000 28.03000 119 ASP B N 1
ATOM 1897 C CA . ASP B 1 119 ? -1.78200 -0.19000 -41.36100 1.000 28.83000 119 ASP B CA 1
ATOM 1898 C C . ASP B 1 119 ? -2.04500 1.10200 -40.59800 1.000 31.63000 119 ASP B C 1
ATOM 1899 O O . ASP B 1 119 ? -2.81200 1.96500 -41.03700 1.000 29.17000 119 ASP B O 1
ATOM 1904 N N . THR B 1 120 ? -1.36500 1.25100 -39.46100 1.000 25.47000 120 THR B N 1
ATOM 1905 C CA . THR B 1 120 ? -1.48300 2.41200 -38.59200 1.000 26.64000 120 THR B CA 1
ATOM 1906 C C . THR B 1 120 ? -0.11400 3.06200 -38.43000 1.000 18.43000 120 THR B C 1
ATOM 1907 O O . THR B 1 120 ? 0.89000 2.36500 -38.23500 1.000 22.36000 120 THR B O 1
ATOM 1911 N N . GLU B 1 121 ? -0.07400 4.38700 -38.48500 1.000 19.48000 121 GLU B N 1
ATOM 1912 C CA . GLU B 1 121 ? 1.20500 5.07100 -38.35700 1.000 20.51000 121 GLU B CA 1
ATOM 1913 C C . GLU B 1 121 ? 1.66600 5.00800 -36.90800 1.000 22.63000 121 GLU B C 1
ATOM 1914 O O . GLU B 1 121 ? 0.87700 5.24600 -35.99600 1.000 22.75000 121 GLU B O 1
ATOM 1920 N N . LEU B 1 122 ? 2.94400 4.69900 -36.71700 1.000 18.89000 122 LEU B N 1
ATOM 1921 C CA . LEU B 1 122 ? 3.54500 4.70200 -35.38000 1.000 18.71000 122 LEU B CA 1
ATOM 1922 C C . LEU B 1 122 ? 3.94700 6.12300 -35.03300 1.000 20.39000 122 LEU B C 1
ATOM 1923 O O . LEU B 1 122 ? 4.62700 6.80300 -35.82100 1.000 18.29000 122 LEU B O 1
ATOM 1928 N N . LEU B 1 123 ? 3.52200 6.59200 -33.84900 1.000 18.70000 123 LEU B N 1
ATOM 1929 C CA . LEU B 1 123 ? 3.71000 7.98500 -33.47700 1.000 17.87000 123 LEU B CA 1
ATOM 1930 C C . LEU B 1 123 ? 4.10800 7.99400 -31.99500 1.000 19.86000 123 LEU B C 1
ATOM 1931 O O . LEU B 1 123 ? 3.45700 7.34500 -31.16400 1.000 21.66000 123 LEU B O 1
ATOM 1936 N N . ILE B 1 124 ? 5.19300 8.70000 -31.68700 1.000 19.84000 124 ILE B N 1
ATOM 1937 C CA . ILE B 1 124 ? 5.84300 8.67800 -30.36800 1.000 24.04000 124 ILE B CA 1
ATOM 1938 C C . ILE B 1 124 ? 5.53200 9.94000 -29.55700 1.000 26.62000 124 ILE B C 1
ATOM 1939 O O . ILE B 1 124 ? 5.27100 11.02400 -30.08600 1.000 24.04000 124 ILE B O 1
ATOM 1944 N N . GLY B 1 125 ? 5.54400 9.79200 -28.23500 1.000 26.33000 125 GLY B N 1
ATOM 1945 C CA . GLY B 1 125 ? 5.54900 10.93000 -27.34200 1.000 30.13000 125 GLY B CA 1
ATOM 1946 C C . GLY B 1 125 ? 5.93300 10.42800 -25.96300 1.000 31.04000 125 GLY B C 1
ATOM 1947 O O . GLY B 1 125 ? 6.43600 9.31300 -25.81800 1.000 30.21000 125 GLY B O 1
ATOM 1948 N N . TYR B 1 126 ? 5.72300 11.25300 -24.94500 1.000 48.13000 126 TYR B N 1
ATOM 1949 C CA . TYR B 1 126 ? 6.09600 10.78300 -23.61100 1.000 41.91000 126 TYR B CA 1
ATOM 1950 C C . TYR B 1 126 ? 4.99400 9.90600 -23.01900 1.000 38.10000 126 TYR B C 1
ATOM 1951 O O . TYR B 1 126 ? 3.80600 10.02300 -23.36100 1.000 34.02000 126 TYR B O 1
ATOM 1960 N N . LEU B 1 127 ? 5.41200 8.99200 -22.13800 1.000 36.96000 127 LEU B N 1
ATOM 1961 C CA . LEU B 1 127 ? 4.48000 8.11000 -21.44100 1.000 38.46000 127 LEU B CA 1
ATOM 1962 C C . LEU B 1 127 ? 3.38500 8.91200 -20.74300 1.000 47.34000 127 LEU B C 1
ATOM 1963 O O . LEU B 1 127 ? 3.67200 9.83900 -19.97900 1.000 45.91000 127 LEU B O 1
ATOM 1968 N N . ASP B 1 128 ? 2.13200 8.52200 -20.98300 1.000 41.35000 128 ASP B N 1
ATOM 1969 C CA . ASP B 1 128 ? 0.96500 9.33900 -20.62000 1.000 39.95000 128 ASP B CA 1
ATOM 1970 C C . ASP B 1 128 ? 1.17000 10.81600 -20.98100 1.000 59.57000 128 ASP B C 1
ATOM 1971 O O . ASP B 1 128 ? 0.62800 11.32000 -21.97000 1.000 56.52000 128 ASP B O 1
#

Sequence (243 aa):
MLGMYVPDRFSLKSSRVQDGMGLYTARRVRKGEKFGPFAGEKRMPERLMWEVRGSKGEVLYILDATNPRHSNWLRFVHEAPSQEQKNLAAIQEGENIFYLAVEDIETDTELLIGYLDSMLGMYVPDRFSLKSSRVQDGMGLYTARRVRKGEKFGPFAGEKRMPEDLDENMDYRLMWEVRGSKGEVLYILDATNPRHSNWLRFVHEAPSQEQKNLAAIQEGENIFYLAVEDIETDTELLIGYLD

GO terms:
  GO:0005515 protein binding (F, IPI)
  GO:0045944 positive regulation of transcription by RNA polymerase II (P, IMP)
  GO:1903053 regulation of extracellular matrix organization (P, IMP)
  GO:0000122 negative regulation of transcription by RNA polymerase II (P, IMP)
  GO:0000978 RNA polymerase II cis-regulatory region sequence-specific DNA binding (F, IDA)
  GO:0001227 DNA-binding transcription repressor activity, RNA polymerase II-specific (F, IDA)
  GO:0000122 negative regulation of transcription by RNA polymerase II (P, IDA)
  GO:0005634 nucleus (C, IDA)
  GO:0043565 sequence-specific DNA binding (F, IDA)
  GO:0140297 DNA-binding transcription factor binding (F, IDA)
  GO:0000278 mitotic cell cycle (P, IMP)
  GO:0005654 nucleoplasm (C, IDA)
  GO:0005730 nucleolus (C, IDA)
  GO:0016604 nuclear body (C, IDA)
  GO:0000976 transcription cis-regulatory region binding (F, IDA)
  GO:0045892 negative regulation of DNA-templated transcription (P, IDA)